Protein AF-A0A4Y2MZ58-F1 (afdb_monomer)

Radius of gyration: 38.24 Å; Cα contacts (8 Å, |Δi|>4): 106; chains: 1; bounding box: 129×89×79 Å

Foldseek 3Di:
DDDDDDDDDDPDDPDPPLPQDPQPQDAQDLLCNPVSVVVSVVSCVVRVPDDQVVLLVVVVVRYDPVLVVQVVVCVVDPDPPNSNVVVSVSSRVVSVVLLVVLVCCLQPVQACPVNQLLVSLVVNCVSCVPDDDQVRSVVSSLVRDDPVLSVVLVPDPDGPNVSSVVSNVVVVVVVVVPPPPDDDDDPPPDVVVVVVVVVVPPDDDDDDDDDDDDD

Mean predicted aligned error: 17.44 Å

Secondary structure (DSSP, 8-state):
------------------------PPPP-SS-HHHHHHHHHHHHHHTT---HHHHHHHHHHHS-HHHHGGGHHHHHS--SS-HHHHHHHHHHHHHHHHHHHHHHHHHHT---TTS-HHHHHHHHHHHSTTTS-HHHHHHHHHTTS-HHHHHHHHT----HHHHHHHHHHHHHHHHGGGG--------TTSHHHHHHHHTTSSS------------

pLDDT: mean 74.32, std 20.55, range [36.25, 96.5]

InterPro domains:
  IPR055469 Domain of unknown function DUF7041 [PF23055] (25-108)

Sequence (215 aa):
MNESSDSSDGKTVSHSEVSRIAVKVPPFWRENPTIWFSQLESQFITSGIVQDSTKYHTVVVSVETEILSQVSDIITSPPNNDMYKTLKERLINIFSDSQERRLKKLLQDVELGDKRPSMLLRQMQDLELNRVGDELLRSLWLQRFPTQMQAVLTTSSDNLNKLSIMADKIADVTSRGEICESPQTEVHNLRVMYFTLWNTSLTHNCLPSSGKWRN

Nearest PDB structures (foldseek):
  7r23-assembly1_A  TM=4.476E-01  e=3.735E+00  Homo sapiens
  8tqp-assembly1_A  TM=5.442E-01  e=4.592E+00  Human immunodeficiency virus 1
  4u0d-assembly1_C  TM=5.640E-01  e=7.696E+00  Human immunodeficiency virus type 1 (NEW YORK-5 ISOLATE)
  8tqp-assembly1_B  TM=5.527E-01  e=9.463E+00  Human immunodeficiency virus 1
  6ecn-assembly1_B  TM=4.023E-01  e=5.361E+00  Human immunodeficiency virus 1

Structure (mmCIF, N/CA/C/O backbone):
data_AF-A0A4Y2MZ58-F1
#
_entry.id   AF-A0A4Y2MZ58-F1
#
loop_
_atom_site.group_PDB
_atom_site.id
_atom_site.type_symbol
_atom_site.label_atom_id
_atom_site.label_alt_id
_atom_site.label_comp_id
_atom_site.label_asym_id
_atom_site.label_entity_id
_atom_site.label_seq_id
_atom_site.pdbx_PDB_ins_code
_atom_site.Cartn_x
_atom_site.Cartn_y
_atom_site.Cartn_z
_atom_site.occupancy
_atom_site.B_iso_or_equiv
_atom_site.auth_seq_id
_atom_site.auth_comp_id
_atom_site.auth_asym_id
_atom_site.auth_atom_id
_atom_site.pdbx_PDB_model_num
ATOM 1 N N . MET A 1 1 ? 74.965 -12.564 -41.124 1.00 41.25 1 MET A N 1
ATOM 2 C CA . MET A 1 1 ? 74.583 -11.422 -40.267 1.00 41.25 1 MET A CA 1
ATOM 3 C C . MET A 1 1 ? 73.363 -10.760 -40.880 1.00 41.25 1 MET A C 1
ATOM 5 O O . MET A 1 1 ? 73.350 -10.620 -42.096 1.00 41.25 1 MET A O 1
ATOM 9 N N . ASN A 1 2 ? 72.404 -10.412 -40.013 1.00 38.94 2 ASN A N 1
ATOM 10 C CA . ASN A 1 2 ? 71.036 -9.903 -40.221 1.00 38.94 2 ASN A CA 1
ATOM 11 C C . ASN A 1 2 ? 70.054 -10.883 -40.872 1.00 38.94 2 ASN A C 1
ATOM 13 O O . ASN A 1 2 ? 70.207 -11.205 -42.042 1.00 38.94 2 ASN A O 1
ATOM 17 N N . GLU A 1 3 ? 69.126 -11.532 -40.158 1.00 39.78 3 GLU A N 1
ATOM 18 C CA . GLU A 1 3 ? 68.091 -11.090 -39.186 1.00 39.78 3 GLU A CA 1
ATOM 19 C C . GLU A 1 3 ? 66.998 -10.156 -39.730 1.00 39.78 3 GLU A C 1
ATOM 21 O O . GLU A 1 3 ? 67.273 -9.101 -40.299 1.00 39.78 3 GLU A O 1
ATOM 26 N N . SER A 1 4 ? 65.775 -10.591 -39.390 1.00 42.97 4 SER A N 1
ATOM 27 C CA . SER A 1 4 ? 64.523 -9.865 -39.154 1.00 42.97 4 SER A CA 1
ATOM 28 C C . SER A 1 4 ? 63.458 -9.932 -40.245 1.00 42.97 4 SER A C 1
ATOM 30 O O . SER A 1 4 ? 63.739 -9.702 -41.412 1.00 42.97 4 SER A O 1
ATOM 32 N N . SER A 1 5 ? 62.176 -10.133 -39.948 1.00 45.69 5 SER A N 1
ATOM 33 C CA . SER A 1 5 ? 61.452 -10.743 -38.820 1.00 45.69 5 SER A CA 1
ATOM 34 C C . SER A 1 5 ? 60.007 -10.86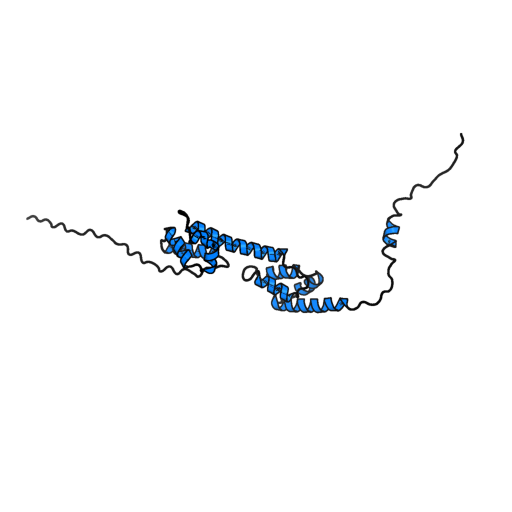6 -39.310 1.00 45.69 5 SER A C 1
ATOM 36 O O . SER A 1 5 ? 59.497 -9.964 -39.972 1.00 45.69 5 SER A O 1
ATOM 38 N N . ASP A 1 6 ? 59.385 -11.988 -38.982 1.00 43.19 6 ASP A N 1
ATOM 39 C CA . ASP A 1 6 ? 57.976 -12.318 -39.184 1.00 43.19 6 ASP A CA 1
ATOM 40 C C . ASP A 1 6 ? 57.056 -11.321 -38.442 1.00 43.19 6 ASP A C 1
ATOM 42 O O . ASP A 1 6 ? 57.334 -10.956 -37.297 1.00 43.19 6 ASP A O 1
ATOM 46 N N . SER A 1 7 ? 55.981 -10.852 -39.084 1.00 41.25 7 SER A N 1
ATOM 47 C CA . SER A 1 7 ? 54.976 -9.970 -38.470 1.00 41.25 7 SER A CA 1
ATOM 48 C C . SER A 1 7 ? 53.616 -10.646 -38.564 1.00 41.25 7 SER A C 1
ATOM 50 O O . SER A 1 7 ? 52.939 -10.604 -39.589 1.00 41.25 7 SER 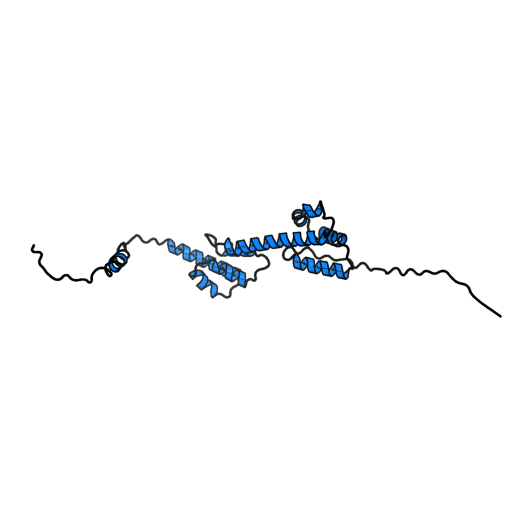A O 1
ATOM 52 N N . SER A 1 8 ? 53.279 -11.326 -37.472 1.00 45.91 8 SER A N 1
ATOM 53 C CA . SER A 1 8 ? 52.083 -12.138 -37.312 1.00 45.91 8 SER A CA 1
ATOM 54 C C . SER A 1 8 ? 50.833 -11.308 -37.018 1.00 45.91 8 SER A C 1
ATOM 56 O O . SER A 1 8 ? 50.841 -10.377 -36.209 1.00 45.91 8 SER A O 1
ATOM 58 N N . ASP A 1 9 ? 49.744 -11.744 -37.646 1.00 45.59 9 ASP A N 1
ATOM 59 C CA . ASP A 1 9 ? 48.351 -11.482 -37.310 1.00 45.59 9 ASP A CA 1
ATOM 60 C C . ASP A 1 9 ? 48.017 -11.736 -35.832 1.00 45.59 9 ASP A C 1
ATOM 62 O O . ASP A 1 9 ? 48.502 -12.682 -35.210 1.00 45.59 9 ASP A O 1
ATOM 66 N N . GLY A 1 10 ? 47.091 -10.940 -35.292 1.00 38.88 10 GLY A N 1
ATOM 67 C CA . GLY A 1 10 ? 46.499 -11.213 -33.983 1.00 38.88 10 GLY A CA 1
ATOM 68 C C . GLY A 1 10 ? 45.738 -10.040 -33.379 1.00 38.88 10 GLY A C 1
ATOM 69 O O . GLY A 1 10 ? 46.086 -9.563 -32.303 1.00 38.88 10 GLY A O 1
ATOM 70 N N . LYS A 1 11 ? 44.682 -9.560 -34.047 1.00 38.88 11 LYS A N 1
ATOM 71 C CA . LYS A 1 11 ? 43.739 -8.600 -33.453 1.00 38.88 11 LYS A CA 1
ATOM 72 C C . LYS A 1 11 ? 42.919 -9.305 -32.367 1.00 38.88 11 LYS A C 1
ATOM 74 O O . LYS A 1 11 ? 41.867 -9.875 -32.642 1.00 38.88 11 LYS A O 1
ATOM 79 N N . THR A 1 12 ? 43.404 -9.272 -31.130 1.00 40.84 12 THR A N 1
ATOM 80 C CA . THR A 1 12 ? 42.669 -9.723 -29.946 1.00 40.84 12 THR A CA 1
ATOM 81 C C . THR A 1 12 ? 41.571 -8.712 -29.618 1.00 40.84 12 THR A C 1
ATOM 83 O O . THR A 1 12 ? 41.785 -7.691 -28.970 1.00 40.84 12 THR A O 1
ATOM 86 N N . VAL A 1 13 ? 40.360 -8.981 -30.109 1.00 44.16 13 VAL A N 1
ATOM 87 C CA . VAL A 1 13 ? 39.146 -8.319 -29.626 1.00 44.16 13 VAL A CA 1
ATOM 88 C C . VAL A 1 13 ? 38.834 -8.917 -28.259 1.00 44.16 13 VAL A C 1
ATOM 90 O O . VAL A 1 13 ? 38.375 -10.054 -28.155 1.00 44.16 13 VAL A O 1
ATOM 93 N N . SER A 1 14 ? 39.120 -8.160 -27.204 1.00 38.59 14 SER A N 1
ATOM 94 C CA . SER A 1 14 ? 38.661 -8.453 -25.853 1.00 38.59 14 SER A CA 1
ATOM 95 C C . SER A 1 14 ? 37.137 -8.324 -25.807 1.00 38.59 14 SER A C 1
ATOM 97 O O . SER A 1 14 ? 36.580 -7.242 -25.627 1.00 38.59 14 SER A O 1
ATOM 99 N N . HIS A 1 15 ? 36.438 -9.443 -25.989 1.00 40.22 15 HIS A N 1
ATOM 100 C CA . HIS A 1 15 ? 35.040 -9.541 -25.593 1.00 40.22 15 HIS A CA 1
ATOM 101 C C . HIS A 1 15 ? 34.988 -9.428 -24.068 1.00 40.22 15 HIS A C 1
ATOM 103 O O . HIS A 1 15 ? 35.399 -10.341 -23.357 1.00 40.22 15 HIS A O 1
ATOM 109 N N . SER A 1 16 ? 34.518 -8.286 -23.561 1.00 39.81 16 SER A N 1
ATOM 110 C CA . SER A 1 16 ? 34.125 -8.181 -22.163 1.00 39.81 16 SER A CA 1
ATOM 111 C C . SER A 1 16 ? 32.948 -9.128 -21.943 1.00 39.81 16 SER A C 1
ATOM 113 O O . SER A 1 16 ? 31.833 -8.909 -22.420 1.00 39.81 16 SER A O 1
ATOM 115 N N . GLU A 1 17 ? 33.205 -10.232 -21.252 1.00 44.28 17 GLU A N 1
ATOM 116 C CA . GLU A 1 17 ? 32.156 -11.128 -20.791 1.00 44.28 17 GLU A CA 1
ATOM 117 C C . GLU A 1 17 ? 31.365 -10.402 -19.701 1.00 44.28 17 GLU A C 1
ATOM 119 O O . GLU A 1 17 ? 31.709 -10.402 -18.520 1.00 44.28 17 GLU A O 1
ATOM 124 N N . VAL A 1 18 ? 30.299 -9.717 -20.117 1.00 45.84 18 VAL A N 1
ATOM 125 C CA . VAL A 1 18 ? 29.300 -9.179 -19.199 1.00 45.84 18 VAL A CA 1
ATOM 126 C C . VAL A 1 18 ? 28.563 -10.375 -18.608 1.00 45.84 18 VAL A C 1
ATOM 128 O O 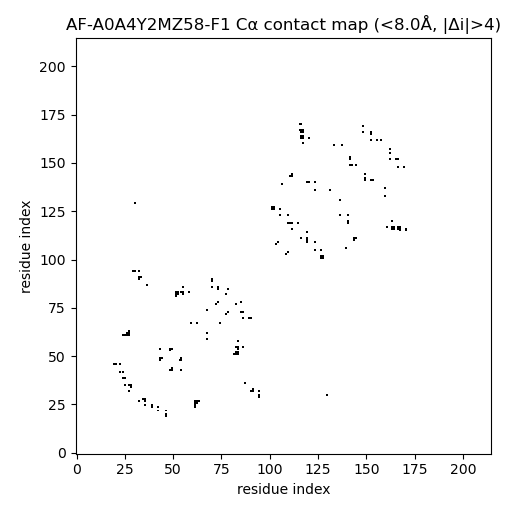. VAL A 1 18 ? 27.637 -10.919 -19.214 1.00 45.84 18 VAL A O 1
ATOM 131 N N . SER A 1 19 ? 29.001 -10.805 -17.426 1.00 40.31 19 SER A N 1
ATOM 132 C CA . SER A 1 19 ? 28.267 -11.759 -16.603 1.00 40.31 19 SER A CA 1
ATOM 133 C C . SER A 1 19 ? 26.899 -11.149 -16.302 1.00 40.31 19 SER A C 1
ATOM 135 O O . SER A 1 19 ? 26.782 -10.194 -15.531 1.00 40.31 19 SER A O 1
ATOM 137 N N . ARG A 1 20 ? 25.856 -11.625 -16.995 1.00 52.94 20 ARG A N 1
ATOM 138 C CA . ARG A 1 20 ? 24.487 -11.145 -16.790 1.00 52.94 20 ARG A CA 1
ATOM 139 C C . ARG A 1 20 ? 24.034 -11.648 -15.428 1.00 52.94 20 ARG A C 1
ATOM 141 O O . ARG A 1 20 ? 23.599 -12.790 -15.299 1.00 52.94 20 ARG A O 1
ATOM 148 N N . ILE A 1 21 ? 24.158 -10.798 -14.413 1.00 53.75 21 ILE A N 1
ATOM 149 C CA . ILE A 1 21 ? 23.537 -11.022 -13.111 1.00 53.75 21 ILE A CA 1
ATOM 150 C C . ILE A 1 21 ? 22.048 -11.253 -13.383 1.00 53.75 21 ILE A C 1
ATOM 152 O O . ILE A 1 21 ? 21.376 -10.402 -13.965 1.00 53.75 21 ILE A O 1
ATOM 156 N N . ALA A 1 22 ? 21.541 -12.435 -13.030 1.00 57.69 22 ALA A N 1
ATOM 157 C CA . ALA A 1 22 ? 20.122 -12.729 -13.150 1.00 57.69 22 ALA A CA 1
ATOM 158 C C . ALA A 1 22 ? 19.357 -11.738 -12.263 1.00 57.69 22 ALA A C 1
ATOM 160 O O . ALA A 1 22 ? 19.456 -11.789 -11.035 1.00 57.69 22 ALA A O 1
ATOM 161 N N . VAL A 1 23 ? 18.623 -10.815 -12.887 1.00 60.97 23 VAL A N 1
ATOM 162 C CA . VAL A 1 23 ? 17.814 -9.819 -12.184 1.00 60.97 23 VAL A CA 1
ATOM 163 C C . VAL A 1 23 ? 16.695 -10.558 -11.453 1.00 60.97 23 VAL A C 1
ATOM 165 O O . VAL A 1 23 ? 15.675 -10.912 -12.039 1.00 60.97 23 VAL A O 1
ATOM 168 N N . LYS A 1 24 ? 16.883 -10.826 -10.158 1.00 72.44 24 LYS A N 1
ATOM 169 C CA . LYS A 1 24 ? 15.799 -11.279 -9.283 1.00 72.44 24 LYS A CA 1
ATOM 170 C C . LYS A 1 24 ? 14.930 -10.075 -8.955 1.00 72.44 24 LYS A C 1
ATOM 172 O O . LYS A 1 24 ? 15.230 -9.319 -8.029 1.00 72.44 24 LYS A O 1
ATOM 177 N N . VAL A 1 25 ? 13.876 -9.887 -9.741 1.00 78.75 25 VAL A N 1
ATOM 178 C CA . VAL A 1 25 ? 12.889 -8.843 -9.472 1.00 78.75 25 VAL A CA 1
ATOM 179 C C . VAL A 1 25 ? 12.049 -9.261 -8.260 1.00 78.75 25 VAL A C 1
ATOM 181 O O . VAL A 1 25 ? 11.518 -10.374 -8.254 1.00 78.75 25 VAL A O 1
ATOM 184 N N . PRO A 1 26 ? 11.951 -8.427 -7.208 1.00 80.94 26 PRO A N 1
ATOM 185 C CA . PRO A 1 26 ? 11.056 -8.708 -6.094 1.00 80.94 26 PRO A CA 1
ATOM 186 C C . PRO A 1 26 ? 9.588 -8.692 -6.550 1.00 80.94 26 PRO A C 1
ATOM 188 O O . PRO A 1 26 ? 9.248 -7.938 -7.468 1.00 80.94 26 PRO A O 1
ATOM 191 N N . PRO A 1 27 ? 8.699 -9.452 -5.884 1.00 87.00 27 PRO A N 1
ATOM 192 C CA . PRO A 1 27 ? 7.265 -9.372 -6.145 1.00 87.00 27 PRO A CA 1
ATOM 193 C C . PRO A 1 27 ? 6.771 -7.933 -5.968 1.00 87.00 27 PRO A C 1
ATOM 195 O O . PRO A 1 27 ? 7.274 -7.195 -5.115 1.00 87.00 27 PRO A O 1
ATOM 198 N N . PHE A 1 28 ? 5.808 -7.524 -6.794 1.00 89.88 28 PHE A N 1
ATOM 199 C CA . PHE A 1 28 ? 5.296 -6.158 -6.776 1.00 89.88 28 PHE A CA 1
ATOM 200 C C . PHE A 1 28 ? 4.669 -5.800 -5.422 1.00 89.88 28 PHE A C 1
ATOM 202 O O . PHE A 1 28 ? 3.755 -6.475 -4.946 1.00 89.88 28 PHE A O 1
ATOM 209 N N . TRP A 1 29 ? 5.138 -4.707 -4.813 1.00 89.00 29 TRP A N 1
ATOM 210 C CA . TRP A 1 29 ? 4.657 -4.259 -3.507 1.00 89.00 29 TRP A CA 1
ATOM 211 C C . TRP A 1 29 ? 3.523 -3.238 -3.656 1.00 89.00 29 TRP A C 1
ATOM 213 O O . TRP A 1 29 ? 3.758 -2.033 -3.743 1.00 89.00 29 TRP A O 1
ATOM 223 N N . ARG A 1 30 ? 2.278 -3.727 -3.669 1.00 85.69 30 ARG A N 1
ATOM 224 C CA . ARG A 1 30 ? 1.065 -2.905 -3.840 1.00 85.69 30 ARG A CA 1
ATOM 225 C C . ARG A 1 30 ? 0.899 -1.849 -2.758 1.00 85.69 30 ARG A C 1
ATOM 227 O O . ARG A 1 30 ? 0.421 -0.753 -3.035 1.00 85.69 30 ARG A O 1
ATOM 234 N N . GLU A 1 31 ? 1.269 -2.177 -1.524 1.00 80.50 31 GLU A N 1
ATOM 235 C CA . GLU A 1 31 ? 1.124 -1.257 -0.409 1.00 80.50 31 GLU A CA 1
ATOM 236 C C . GLU A 1 31 ? 2.067 -0.081 -0.596 1.00 80.50 31 GLU A C 1
ATOM 238 O O . GLU A 1 31 ? 1.650 1.033 -0.315 1.00 80.50 31 GLU A O 1
ATOM 243 N N . ASN A 1 32 ? 3.312 -0.294 -1.048 1.00 83.75 32 ASN A N 1
ATOM 244 C CA . ASN A 1 32 ? 4.306 0.762 -1.257 1.00 83.75 32 ASN A CA 1
ATOM 245 C C . ASN A 1 32 ? 5.019 0.663 -2.620 1.00 83.75 32 ASN A C 1
ATOM 247 O O . ASN A 1 32 ? 6.198 0.288 -2.675 1.00 83.75 32 ASN A O 1
ATOM 251 N N . PRO A 1 33 ? 4.354 1.046 -3.724 1.00 90.81 33 PRO A N 1
ATOM 252 C CA . PRO A 1 33 ? 4.946 0.935 -5.053 1.00 90.81 33 PRO A CA 1
ATOM 253 C C . PRO A 1 33 ? 6.196 1.806 -5.196 1.00 90.81 33 PRO A C 1
ATOM 255 O O . PRO A 1 33 ? 7.141 1.400 -5.862 1.00 90.81 33 PRO A O 1
ATOM 258 N N . THR A 1 34 ? 6.253 2.964 -4.530 1.00 90.94 34 THR A N 1
ATOM 259 C CA . THR A 1 34 ? 7.414 3.866 -4.566 1.00 90.94 34 THR A CA 1
ATOM 260 C C . THR A 1 34 ? 8.687 3.167 -4.095 1.00 90.94 34 THR A C 1
ATOM 262 O O . THR A 1 34 ? 9.697 3.208 -4.795 1.00 90.94 34 THR A O 1
ATOM 265 N N . ILE A 1 35 ? 8.633 2.474 -2.952 1.00 91.00 35 ILE A N 1
ATOM 266 C CA . ILE A 1 35 ? 9.788 1.735 -2.417 1.00 91.00 35 ILE A CA 1
ATOM 267 C C . ILE A 1 35 ? 10.154 0.555 -3.319 1.00 91.00 35 ILE A C 1
ATOM 269 O O . ILE A 1 35 ? 11.335 0.315 -3.567 1.00 91.00 35 ILE A O 1
ATOM 273 N N . TRP A 1 36 ? 9.159 -0.154 -3.857 1.00 93.94 36 TRP A N 1
ATOM 274 C CA . TRP A 1 36 ? 9.414 -1.240 -4.804 1.00 93.94 36 TRP A CA 1
ATOM 275 C C . TRP A 1 36 ? 10.128 -0.753 -6.068 1.00 93.94 36 TRP A C 1
ATOM 277 O O . TRP A 1 36 ? 11.117 -1.360 -6.478 1.00 93.94 36 TRP A O 1
ATOM 287 N N . PHE A 1 37 ? 9.699 0.377 -6.639 1.00 95.38 37 PHE A N 1
ATOM 288 C CA . PHE A 1 37 ? 10.380 0.980 -7.783 1.00 95.38 37 PHE A CA 1
ATOM 289 C C . PHE A 1 37 ? 11.809 1.405 -7.437 1.00 95.38 37 PHE A C 1
ATOM 291 O O . PHE A 1 37 ? 12.705 1.153 -8.235 1.00 95.38 37 PHE A O 1
ATOM 298 N N . SER A 1 38 ? 12.063 1.970 -6.251 1.00 94.50 38 SER A N 1
ATOM 299 C CA . SER A 1 38 ? 13.433 2.289 -5.815 1.00 94.50 38 SER A CA 1
ATOM 300 C C . SER A 1 38 ? 14.325 1.043 -5.724 1.00 94.50 38 SER A C 1
ATOM 302 O O . SER A 1 38 ? 15.487 1.070 -6.142 1.00 94.50 38 SER A O 1
ATOM 304 N N . GLN A 1 39 ? 13.784 -0.073 -5.228 1.00 92.88 39 GLN A N 1
ATOM 305 C CA . GLN A 1 39 ? 14.508 -1.344 -5.176 1.00 92.88 39 GLN A CA 1
ATOM 306 C C . GLN A 1 39 ? 14.795 -1.886 -6.582 1.00 92.88 39 GLN A C 1
ATOM 308 O O . GLN A 1 39 ? 15.910 -2.327 -6.867 1.00 92.88 39 GLN A O 1
ATOM 313 N N . LEU A 1 40 ? 13.808 -1.831 -7.476 1.00 94.00 40 LEU A N 1
ATOM 314 C CA . LEU A 1 40 ? 13.955 -2.266 -8.861 1.00 94.00 40 LEU A CA 1
ATOM 315 C C . LEU A 1 40 ? 14.972 -1.403 -9.628 1.00 94.00 40 LEU A C 1
ATOM 317 O O . LEU A 1 40 ? 15.803 -1.927 -10.366 1.00 94.00 40 LEU A O 1
ATOM 321 N N . GLU A 1 41 ? 14.973 -0.090 -9.412 1.00 94.62 41 GLU A N 1
ATOM 322 C CA . GLU A 1 41 ? 15.936 0.835 -10.021 1.00 94.62 41 GLU A CA 1
ATOM 323 C C . GLU A 1 41 ? 17.367 0.563 -9.561 1.00 94.62 41 GLU A C 1
ATOM 325 O O . GLU A 1 41 ? 18.291 0.583 -10.376 1.00 94.62 41 GLU A O 1
ATOM 330 N N . SER A 1 42 ? 17.548 0.207 -8.288 1.00 92.81 42 SER A N 1
ATOM 331 C CA . SER A 1 42 ? 18.845 -0.235 -7.759 1.00 92.81 42 SER A CA 1
ATOM 332 C C . SER A 1 42 ? 19.353 -1.494 -8.477 1.00 92.81 42 SER A C 1
ATOM 334 O O . SER A 1 42 ? 20.548 -1.614 -8.770 1.00 92.81 42 SER A O 1
ATOM 336 N N . GLN A 1 43 ? 18.446 -2.410 -8.837 1.00 90.38 43 GLN A N 1
ATOM 337 C CA . GLN A 1 43 ? 18.785 -3.599 -9.626 1.00 90.38 43 GLN A CA 1
ATOM 338 C C . GLN A 1 43 ? 19.149 -3.257 -11.071 1.00 90.38 43 GLN A C 1
ATOM 340 O O . GLN A 1 43 ? 20.101 -3.824 -11.611 1.00 90.38 43 GLN A O 1
ATOM 345 N N . PHE A 1 44 ? 18.438 -2.313 -11.693 1.00 92.94 44 PHE A N 1
ATOM 346 C CA . PHE A 1 44 ? 18.785 -1.836 -13.031 1.00 92.94 44 PHE A CA 1
ATOM 347 C C . PHE A 1 44 ? 20.192 -1.244 -13.068 1.00 92.94 44 PHE A C 1
ATOM 349 O O . PHE A 1 44 ? 20.960 -1.581 -13.966 1.00 92.94 44 PHE A O 1
ATOM 356 N N . ILE A 1 45 ? 20.552 -0.432 -12.071 1.00 92.62 45 ILE A N 1
ATOM 357 C CA . ILE A 1 45 ? 21.893 0.153 -11.950 1.00 92.62 45 ILE A CA 1
ATOM 358 C C . ILE A 1 45 ? 22.945 -0.951 -11.808 1.00 92.62 45 ILE A C 1
ATOM 360 O O . ILE A 1 45 ? 23.903 -0.987 -12.576 1.00 92.62 45 ILE A O 1
ATOM 364 N N . THR A 1 46 ? 22.733 -1.888 -10.881 1.00 91.06 46 THR A N 1
ATOM 365 C CA . THR A 1 46 ? 23.679 -2.988 -10.614 1.00 91.06 46 THR A CA 1
ATOM 366 C C . THR A 1 46 ? 23.868 -3.903 -11.829 1.00 91.06 46 THR A C 1
ATOM 368 O O . THR A 1 46 ? 24.947 -4.448 -12.037 1.00 91.06 46 THR A O 1
ATOM 371 N N . SER A 1 47 ? 22.834 -4.036 -12.663 1.00 87.69 47 SER A N 1
ATOM 372 C CA . SER A 1 47 ? 22.836 -4.900 -13.851 1.00 87.69 47 SER A CA 1
ATOM 373 C C . SER A 1 47 ? 23.189 -4.163 -15.151 1.00 87.69 47 SER A C 1
ATOM 375 O O . SER A 1 47 ? 23.130 -4.762 -16.223 1.00 87.69 47 SER A O 1
ATOM 377 N N . GLY A 1 48 ? 23.512 -2.864 -15.090 1.00 90.69 48 GLY A N 1
ATOM 378 C CA . GLY A 1 48 ? 23.825 -2.050 -16.271 1.00 90.69 48 GLY A CA 1
ATOM 379 C C . GLY A 1 48 ? 22.642 -1.827 -17.227 1.00 90.69 48 GLY A C 1
ATOM 380 O O . GLY A 1 48 ? 22.843 -1.563 -18.412 1.00 90.69 48 GLY A O 1
ATOM 381 N N . ILE A 1 49 ? 21.400 -1.936 -16.746 1.00 91.31 49 ILE A N 1
ATOM 382 C CA . ILE A 1 49 ? 20.190 -1.744 -17.555 1.00 91.31 49 ILE A CA 1
ATOM 383 C C . ILE A 1 49 ? 19.888 -0.248 -17.665 1.00 91.31 49 ILE A C 1
ATOM 385 O O . ILE A 1 49 ? 19.328 0.375 -16.761 1.00 91.31 49 ILE A O 1
ATOM 389 N N . VAL A 1 50 ? 20.234 0.332 -18.814 1.00 91.94 50 VAL A N 1
ATOM 390 C CA . VAL A 1 50 ? 20.004 1.760 -19.100 1.00 91.94 50 VAL A CA 1
ATOM 391 C C . VAL A 1 50 ? 18.803 1.970 -20.024 1.00 91.94 50 VAL A C 1
ATOM 393 O O . VAL A 1 50 ? 18.074 2.946 -19.859 1.00 91.94 50 VAL A O 1
ATOM 396 N N . GLN A 1 51 ? 18.569 1.037 -20.951 1.00 93.38 51 GLN A N 1
ATOM 397 C CA . GLN A 1 51 ? 17.552 1.152 -21.995 1.00 93.38 51 GLN A CA 1
ATOM 398 C C . GLN A 1 51 ? 16.128 1.183 -21.421 1.00 93.38 51 GLN A C 1
ATOM 400 O O . GLN A 1 51 ? 15.723 0.277 -20.691 1.00 93.38 51 GLN A O 1
ATOM 405 N N . ASP A 1 52 ? 15.363 2.208 -21.805 1.00 94.19 52 ASP A N 1
ATOM 406 C CA . ASP A 1 52 ? 13.995 2.454 -21.330 1.00 94.19 52 ASP A CA 1
ATOM 407 C C . ASP A 1 52 ? 13.045 1.284 -21.632 1.00 94.19 52 ASP A C 1
ATOM 409 O O . ASP A 1 52 ? 12.376 0.785 -20.730 1.00 94.19 52 ASP A O 1
ATOM 413 N N . SER A 1 53 ? 13.089 0.750 -22.859 1.00 93.75 53 SER A N 1
ATOM 414 C CA . SER A 1 53 ? 12.310 -0.431 -23.263 1.00 93.75 53 SER A CA 1
ATOM 415 C C . SER A 1 53 ? 12.576 -1.647 -22.363 1.00 93.75 53 SER A C 1
ATOM 417 O O . SER A 1 53 ? 11.637 -2.299 -21.906 1.00 93.75 53 SER A O 1
ATOM 419 N N . THR A 1 54 ? 13.837 -1.922 -22.016 1.00 93.38 54 THR A N 1
ATOM 420 C CA . THR A 1 54 ? 14.188 -3.038 -21.122 1.00 93.38 54 THR A CA 1
ATOM 421 C C . THR A 1 54 ? 13.630 -2.828 -19.717 1.00 93.38 54 THR A C 1
ATOM 423 O O . THR A 1 54 ? 13.097 -3.766 -19.121 1.00 93.38 54 THR A O 1
ATOM 426 N N . LYS A 1 55 ? 13.694 -1.598 -19.190 1.00 94.62 55 LYS A N 1
ATOM 427 C CA . LYS A 1 55 ? 13.098 -1.257 -17.888 1.00 94.62 55 LYS A CA 1
ATOM 428 C C . LYS A 1 55 ? 11.582 -1.433 -17.914 1.00 94.62 55 LYS A C 1
ATOM 430 O O . LYS A 1 55 ? 11.034 -2.083 -17.027 1.00 94.62 55 LYS A O 1
ATOM 435 N N . TYR A 1 56 ? 10.925 -0.918 -18.953 1.00 95.81 56 TYR A N 1
ATOM 436 C CA . TYR A 1 56 ? 9.487 -1.057 -19.173 1.00 95.81 56 TYR A CA 1
ATOM 437 C C . TYR A 1 56 ? 9.061 -2.529 -19.188 1.00 95.81 56 TYR A C 1
ATOM 439 O O . TYR A 1 56 ? 8.245 -2.940 -18.365 1.00 95.81 56 TYR A O 1
ATOM 447 N N . HIS A 1 57 ? 9.665 -3.357 -20.045 1.00 94.50 57 HIS A N 1
ATOM 448 C CA . HIS A 1 57 ? 9.306 -4.773 -20.141 1.00 94.50 57 HIS A CA 1
ATOM 449 C C . HIS A 1 57 ? 9.611 -5.549 -18.858 1.00 94.50 57 HIS A C 1
ATOM 451 O O . HIS A 1 57 ? 8.854 -6.450 -18.502 1.00 94.50 57 HIS A O 1
ATOM 457 N N . THR A 1 58 ? 10.661 -5.171 -18.120 1.00 93.38 58 THR A N 1
ATOM 458 C CA . THR A 1 58 ? 10.934 -5.776 -16.809 1.00 93.38 58 THR A CA 1
ATOM 459 C C . THR A 1 58 ? 9.783 -5.522 -15.839 1.00 93.38 58 THR A C 1
ATOM 461 O O . THR A 1 58 ? 9.338 -6.454 -15.174 1.00 93.38 58 THR A O 1
ATOM 464 N N . VAL A 1 59 ? 9.251 -4.296 -15.784 1.00 94.38 59 VAL A N 1
ATOM 465 C CA . VAL A 1 59 ? 8.080 -3.983 -14.949 1.00 94.38 59 VAL A CA 1
ATOM 466 C C . VAL A 1 59 ? 6.860 -4.779 -15.411 1.00 94.38 59 VAL A C 1
ATOM 468 O O . VAL A 1 59 ? 6.213 -5.406 -14.580 1.00 94.38 59 VAL A O 1
ATOM 471 N N . VAL A 1 60 ? 6.579 -4.819 -16.717 1.00 93.88 60 VAL A N 1
ATOM 472 C CA . VAL A 1 60 ? 5.416 -5.541 -17.268 1.00 93.88 60 VAL A CA 1
ATOM 473 C C . VAL A 1 60 ? 5.432 -7.028 -16.906 1.00 93.88 60 VAL A C 1
ATOM 475 O O . VAL A 1 60 ? 4.396 -7.575 -16.559 1.00 93.88 60 VAL A O 1
ATOM 478 N N . VAL A 1 61 ? 6.593 -7.684 -16.936 1.00 91.94 61 VAL A N 1
ATOM 479 C CA . VAL A 1 61 ? 6.708 -9.106 -16.557 1.00 91.94 61 VAL A CA 1
ATOM 480 C C . VAL A 1 61 ? 6.623 -9.313 -15.038 1.00 91.94 61 VAL A C 1
ATOM 482 O O . VAL A 1 61 ? 6.250 -10.389 -14.580 1.00 91.94 61 VAL A O 1
ATOM 485 N N . SER A 1 62 ? 6.963 -8.295 -14.247 1.00 91.44 62 SER A N 1
ATOM 486 C CA . SER A 1 62 ? 7.052 -8.401 -12.783 1.00 91.44 62 SER A CA 1
ATOM 487 C C . SER A 1 62 ? 5.758 -8.043 -12.051 1.00 91.44 62 SER A C 1
ATOM 489 O O . SER A 1 62 ? 5.613 -8.348 -10.868 1.00 91.44 62 SER A O 1
ATOM 491 N N . VAL A 1 63 ? 4.836 -7.362 -12.730 1.00 92.88 63 VAL A N 1
ATOM 492 C CA . VAL A 1 63 ? 3.569 -6.882 -12.174 1.00 92.88 63 VAL A CA 1
ATOM 493 C C . VAL A 1 63 ? 2.438 -7.825 -12.585 1.00 92.88 63 VAL A C 1
ATOM 495 O O . VAL A 1 63 ? 2.336 -8.242 -13.735 1.00 92.88 63 VAL A O 1
ATOM 498 N N . GLU A 1 64 ? 1.564 -8.160 -11.639 1.00 92.69 64 GLU A N 1
ATOM 499 C CA . GLU A 1 64 ? 0.445 -9.079 -11.868 1.00 92.69 64 GLU A CA 1
ATOM 500 C C . GLU A 1 64 ? -0.598 -8.507 -12.843 1.00 92.69 64 GLU A C 1
ATOM 502 O O . GLU A 1 64 ? -0.885 -7.306 -12.847 1.00 92.69 64 GLU A O 1
ATOM 507 N N . THR A 1 65 ? -1.228 -9.382 -13.635 1.00 91.81 65 THR A N 1
ATOM 508 C CA . THR A 1 65 ? -2.188 -9.007 -14.690 1.00 91.81 65 THR A CA 1
ATOM 509 C C . THR A 1 65 ? -3.356 -8.167 -14.175 1.00 91.81 65 THR A C 1
ATOM 511 O O . THR A 1 65 ? -3.790 -7.237 -14.852 1.00 91.81 65 THR A O 1
ATOM 514 N N . GLU A 1 66 ? -3.834 -8.432 -12.957 1.00 90.88 66 GLU A N 1
ATOM 515 C CA . GLU A 1 66 ? -4.902 -7.649 -12.324 1.00 90.88 66 GLU A CA 1
ATOM 516 C C . GLU A 1 66 ? -4.522 -6.170 -12.169 1.00 90.88 66 GLU A C 1
ATOM 518 O O . GLU A 1 66 ? -5.349 -5.280 -12.355 1.00 90.88 66 GLU A O 1
ATOM 523 N N . ILE A 1 67 ? -3.253 -5.883 -11.879 1.00 90.69 67 ILE A N 1
ATOM 524 C CA . ILE A 1 67 ? -2.749 -4.514 -11.751 1.00 90.69 67 ILE A CA 1
ATOM 525 C C . ILE A 1 67 ? -2.536 -3.909 -13.136 1.00 90.69 67 ILE A C 1
ATOM 527 O O . ILE A 1 67 ? -2.945 -2.776 -13.376 1.00 90.69 67 ILE A O 1
ATOM 531 N N . LEU A 1 68 ? -1.949 -4.674 -14.063 1.00 93.38 68 LEU A N 1
ATOM 532 C CA . LEU A 1 68 ? -1.725 -4.222 -15.438 1.00 93.38 68 LEU A CA 1
ATOM 533 C C . LEU A 1 68 ? -3.030 -3.854 -16.154 1.00 93.38 68 LEU A C 1
ATOM 535 O O . LEU A 1 68 ? -3.030 -2.950 -16.985 1.00 93.38 68 LEU A O 1
ATOM 539 N N . SER A 1 69 ? -4.153 -4.487 -15.796 1.00 93.25 69 SER A N 1
ATOM 540 C CA . SER A 1 69 ? -5.470 -4.135 -16.341 1.00 93.25 69 SER A CA 1
ATOM 541 C C . SER A 1 69 ? -5.861 -2.670 -16.079 1.00 93.25 69 SER A C 1
ATOM 543 O O . SER A 1 69 ? -6.496 -2.044 -16.929 1.00 93.25 69 SER A O 1
ATOM 545 N N . GLN A 1 70 ? -5.402 -2.087 -14.964 1.00 91.31 70 GLN A N 1
ATOM 546 C CA . GLN A 1 70 ? -5.661 -0.690 -14.584 1.00 91.31 70 GLN A CA 1
ATOM 547 C C . GLN A 1 70 ? -4.834 0.327 -15.392 1.00 91.31 70 GLN A C 1
ATOM 549 O O . GLN A 1 70 ? -5.120 1.521 -15.342 1.00 91.31 70 GLN A O 1
ATOM 554 N N . VAL A 1 71 ? -3.823 -0.138 -16.132 1.00 93.56 71 VAL A N 1
ATOM 555 C CA . VAL A 1 71 ? -2.949 0.666 -17.009 1.00 93.56 71 VAL A CA 1
ATOM 556 C C . VAL A 1 71 ? -2.902 0.097 -18.432 1.00 93.56 71 VAL A C 1
ATOM 558 O O . VAL A 1 71 ? -1.902 0.219 -19.138 1.00 93.56 71 VAL A O 1
ATOM 561 N N . SER A 1 72 ? -3.979 -0.576 -18.847 1.00 94.00 72 SER A N 1
ATOM 562 C CA . SER A 1 72 ? -4.060 -1.312 -20.117 1.00 94.00 72 SER A CA 1
ATOM 563 C C . SER A 1 72 ? -3.842 -0.443 -21.357 1.00 94.00 72 SER A C 1
ATOM 565 O O . SER A 1 72 ? -3.341 -0.942 -22.366 1.00 94.00 72 SER A O 1
ATOM 567 N N . ASP A 1 73 ? -4.155 0.847 -21.278 1.00 94.38 73 ASP A N 1
ATOM 568 C CA . ASP A 1 73 ? -3.883 1.849 -22.305 1.00 94.38 73 ASP A CA 1
ATOM 569 C C . ASP A 1 73 ? -2.378 1.986 -22.574 1.00 94.38 73 ASP A C 1
ATOM 571 O O . ASP A 1 73 ? -1.952 1.910 -23.726 1.00 94.38 73 ASP A O 1
ATOM 575 N N . ILE A 1 74 ? -1.569 2.070 -21.513 1.00 94.31 74 ILE A N 1
ATOM 576 C CA . ILE A 1 74 ? -0.103 2.151 -21.596 1.00 94.31 74 ILE A CA 1
ATOM 577 C C . ILE A 1 74 ? 0.488 0.824 -22.085 1.00 94.31 74 ILE A C 1
ATOM 579 O O . ILE A 1 74 ? 1.484 0.822 -22.803 1.00 94.31 74 ILE A O 1
ATOM 583 N N . ILE A 1 75 ? -0.125 -0.310 -21.725 1.00 94.62 75 ILE A N 1
ATOM 584 C CA . ILE A 1 75 ? 0.357 -1.633 -22.148 1.00 94.62 75 ILE A CA 1
ATOM 585 C C . ILE A 1 75 ? 0.069 -1.903 -23.627 1.00 94.62 75 ILE A C 1
ATOM 587 O O . ILE A 1 75 ? 0.930 -2.422 -24.338 1.00 94.62 75 ILE A O 1
ATOM 591 N N . THR A 1 76 ? -1.132 -1.556 -24.090 1.00 93.44 76 THR A N 1
ATOM 592 C CA . THR A 1 76 ? -1.601 -1.842 -25.457 1.00 93.44 76 THR A CA 1
ATOM 593 C C . THR A 1 76 ? -1.072 -0.825 -26.463 1.00 93.44 76 THR A C 1
ATOM 595 O O . THR A 1 76 ? -0.807 -1.172 -27.612 1.00 93.44 76 THR A O 1
ATOM 598 N N . SER A 1 77 ? -0.892 0.424 -26.033 1.00 92.81 77 SER A N 1
ATOM 599 C CA . SER A 1 77 ? -0.339 1.503 -26.847 1.00 92.81 77 SER A CA 1
ATOM 600 C C . SER A 1 77 ? 0.767 2.232 -26.075 1.00 92.81 77 SER A C 1
ATOM 602 O O . SER A 1 77 ? 0.542 3.344 -25.586 1.00 92.81 77 SER A O 1
ATOM 604 N N . PRO A 1 78 ? 1.969 1.635 -25.959 1.00 91.00 78 PRO A N 1
ATOM 605 C CA . PRO A 1 78 ? 3.067 2.253 -25.230 1.00 91.00 78 PRO A CA 1
ATOM 606 C C . PRO A 1 78 ? 3.495 3.589 -25.854 1.00 91.00 78 PRO A C 1
ATOM 608 O O . PRO A 1 78 ? 3.511 3.717 -27.081 1.00 91.00 78 PRO A O 1
ATOM 611 N N . PRO A 1 79 ? 3.869 4.591 -25.040 1.00 91.31 79 PRO A N 1
ATOM 612 C CA . PRO A 1 79 ? 4.355 5.866 -25.550 1.00 91.31 79 PRO A CA 1
ATOM 613 C C . PRO A 1 79 ? 5.708 5.693 -26.257 1.00 91.31 79 PRO A C 1
ATOM 615 O O . PRO A 1 79 ? 6.499 4.821 -25.914 1.00 91.31 79 PRO A O 1
ATOM 618 N N . ASN A 1 80 ? 5.999 6.552 -27.237 1.00 87.88 80 ASN A N 1
ATOM 619 C CA . ASN A 1 80 ? 7.228 6.441 -28.038 1.00 87.88 80 ASN A CA 1
ATOM 620 C C . ASN A 1 80 ? 8.510 6.743 -27.242 1.00 87.88 80 ASN A C 1
ATOM 622 O O . ASN A 1 80 ? 9.576 6.250 -27.591 1.00 87.88 80 ASN A O 1
ATOM 626 N N . ASN A 1 81 ? 8.398 7.561 -26.194 1.00 90.75 81 ASN A N 1
ATOM 627 C CA . ASN A 1 81 ? 9.483 7.935 -25.293 1.00 90.75 81 ASN A CA 1
ATOM 628 C C . ASN A 1 81 ? 8.998 7.787 -23.847 1.00 90.75 81 ASN A C 1
ATOM 630 O O . ASN A 1 81 ? 7.796 7.871 -23.592 1.00 90.75 81 ASN A O 1
ATOM 634 N N . ASP A 1 82 ? 9.937 7.627 -22.914 1.00 93.69 82 ASP A N 1
ATOM 635 C CA . ASP A 1 82 ? 9.674 7.592 -21.470 1.00 93.69 82 ASP A CA 1
ATOM 636 C C . ASP A 1 82 ? 8.686 6.489 -21.026 1.00 93.69 82 ASP A C 1
ATOM 638 O O . ASP A 1 82 ? 7.974 6.651 -20.034 1.00 93.69 82 ASP A O 1
ATOM 642 N N . MET A 1 83 ? 8.664 5.335 -21.709 1.00 94.56 83 MET A N 1
ATOM 643 C CA . MET A 1 83 ? 7.743 4.221 -21.436 1.00 94.56 83 MET A CA 1
ATOM 644 C C . MET A 1 83 ? 7.793 3.780 -19.977 1.00 94.56 83 MET A C 1
ATOM 646 O O . MET A 1 83 ? 6.754 3.621 -19.328 1.00 94.56 83 MET A O 1
ATOM 650 N N . TYR A 1 84 ? 9.003 3.590 -19.443 1.00 96.25 84 TYR A N 1
ATOM 651 C CA . TYR A 1 84 ? 9.178 3.174 -18.057 1.00 96.25 84 TYR A CA 1
ATOM 652 C C . TYR A 1 84 ? 8.678 4.246 -17.090 1.00 96.25 84 TYR A C 1
ATOM 654 O O . TYR A 1 84 ? 7.976 3.930 -16.130 1.00 96.25 84 TYR A O 1
ATOM 662 N N . LYS A 1 85 ? 9.018 5.513 -17.346 1.00 95.88 85 LYS A N 1
ATOM 663 C CA . LYS A 1 85 ? 8.636 6.631 -16.482 1.00 95.88 85 LYS A CA 1
ATOM 664 C C . LYS A 1 85 ? 7.118 6.805 -16.451 1.00 95.88 85 LYS A C 1
ATOM 666 O O . LYS A 1 85 ? 6.553 6.864 -15.363 1.00 95.88 85 LYS A O 1
ATOM 671 N N . THR A 1 86 ? 6.459 6.803 -17.609 1.00 96.50 86 THR A N 1
ATOM 672 C CA . THR A 1 86 ? 4.998 6.911 -17.703 1.00 96.50 86 THR A CA 1
ATOM 673 C C . THR A 1 86 ? 4.304 5.754 -16.984 1.00 96.50 86 THR A C 1
ATOM 675 O O . THR A 1 86 ? 3.384 5.987 -16.199 1.00 96.50 86 THR A O 1
ATOM 678 N N . LEU A 1 87 ? 4.768 4.513 -17.178 1.00 96.12 87 LEU A N 1
ATOM 679 C CA . LEU A 1 87 ? 4.215 3.347 -16.483 1.00 96.12 87 LEU A CA 1
ATOM 680 C C . LEU A 1 87 ? 4.427 3.434 -14.962 1.00 96.12 87 LEU A C 1
ATOM 682 O O . LEU A 1 87 ? 3.491 3.199 -14.196 1.00 96.12 87 LEU A O 1
ATOM 686 N N . LYS A 1 88 ? 5.636 3.804 -14.520 1.00 96.06 88 LYS A N 1
ATOM 687 C CA . LYS A 1 88 ? 5.984 3.988 -13.104 1.00 96.06 88 LYS A CA 1
ATOM 688 C C . LYS A 1 88 ? 5.082 5.021 -12.439 1.00 96.06 88 LYS A C 1
ATOM 690 O O . LYS A 1 88 ? 4.478 4.728 -11.410 1.00 96.06 88 LYS A O 1
ATOM 695 N N . GLU A 1 89 ? 4.981 6.212 -13.023 1.00 95.56 89 GLU A N 1
ATOM 696 C CA . GLU A 1 89 ? 4.161 7.303 -12.491 1.00 95.56 89 GLU A CA 1
ATOM 697 C C . GLU A 1 89 ? 2.690 6.896 -12.417 1.00 95.56 89 GLU A C 1
ATOM 699 O O . GLU A 1 89 ? 2.048 7.089 -11.384 1.00 95.56 89 GLU A O 1
ATOM 704 N N . ARG A 1 90 ? 2.159 6.253 -13.465 1.00 94.44 90 ARG A N 1
ATOM 705 C CA . ARG A 1 90 ? 0.763 5.808 -13.478 1.00 94.44 90 ARG A CA 1
ATOM 706 C C . ARG A 1 90 ? 0.479 4.767 -12.398 1.00 94.44 90 ARG A C 1
ATOM 708 O O . ARG A 1 90 ? -0.519 4.896 -11.692 1.00 94.44 90 ARG A O 1
ATOM 715 N N . LEU A 1 91 ? 1.358 3.777 -12.239 1.00 93.94 91 LEU A N 1
ATOM 716 C CA . LEU A 1 91 ? 1.222 2.760 -11.197 1.00 93.94 91 LEU A CA 1
ATOM 717 C C . LEU A 1 91 ? 1.293 3.388 -9.801 1.00 93.94 91 LEU A C 1
ATOM 719 O O . LEU A 1 91 ? 0.415 3.133 -8.984 1.00 93.94 91 LEU A O 1
ATOM 723 N N . ILE A 1 92 ? 2.271 4.258 -9.532 1.00 93.25 92 ILE A N 1
ATOM 724 C CA . ILE A 1 92 ? 2.378 4.948 -8.235 1.00 93.25 92 ILE A CA 1
ATOM 725 C C . ILE A 1 92 ? 1.112 5.765 -7.942 1.00 93.25 92 ILE A C 1
ATOM 727 O O . ILE A 1 92 ? 0.591 5.692 -6.827 1.00 93.25 92 ILE A O 1
ATOM 731 N N . ASN A 1 93 ? 0.585 6.489 -8.932 1.00 91.06 93 ASN A N 1
ATOM 732 C CA . ASN A 1 93 ? -0.606 7.320 -8.765 1.00 91.06 93 ASN A CA 1
ATOM 733 C C . ASN A 1 93 ? -1.852 6.489 -8.429 1.00 91.06 93 ASN A C 1
ATOM 735 O O . ASN A 1 93 ? -2.553 6.817 -7.479 1.00 91.06 93 ASN A O 1
ATOM 739 N N . ILE A 1 94 ? -2.089 5.367 -9.117 1.00 88.25 94 ILE A N 1
ATOM 740 C CA . ILE A 1 94 ? -3.249 4.491 -8.859 1.00 88.25 94 ILE A CA 1
ATOM 741 C C . ILE A 1 94 ? -3.304 4.034 -7.393 1.00 88.25 94 ILE A C 1
ATOM 743 O O . ILE A 1 94 ? -4.357 4.086 -6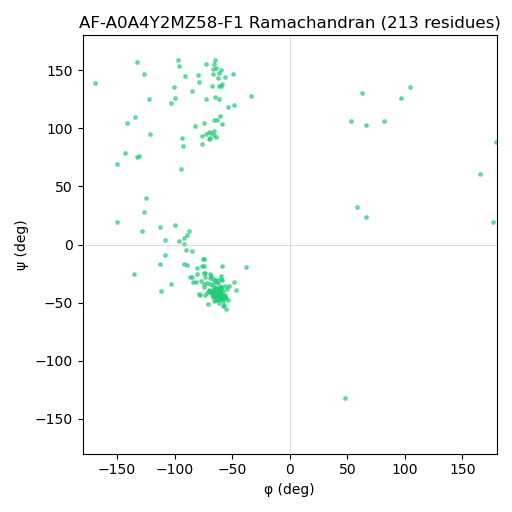.746 1.00 88.25 94 ILE A O 1
ATOM 747 N N . PHE A 1 95 ? -2.166 3.603 -6.847 1.00 84.12 95 PHE A N 1
ATOM 748 C CA . PHE A 1 95 ? -2.096 3.133 -5.463 1.00 84.12 95 PHE A CA 1
A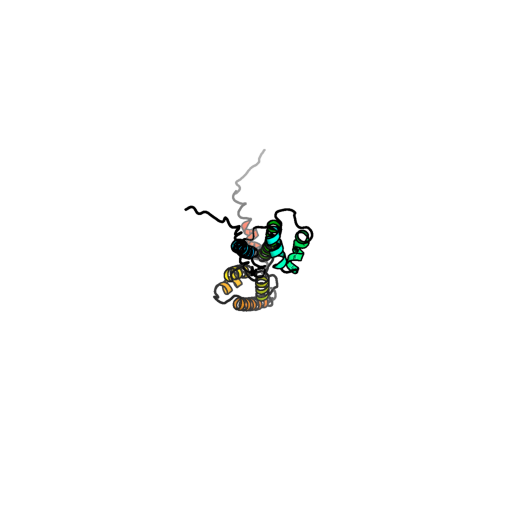TOM 749 C C . PHE A 1 95 ? -2.093 4.288 -4.451 1.00 84.12 95 PHE A C 1
ATOM 751 O O . PHE A 1 95 ? -2.674 4.141 -3.374 1.00 84.12 95 PHE A O 1
ATOM 758 N N . SER A 1 96 ? -1.528 5.447 -4.804 1.00 81.00 96 SER A N 1
ATOM 759 C CA . SER A 1 96 ? -1.569 6.656 -3.967 1.00 81.00 96 SER A CA 1
ATOM 760 C C . SER A 1 96 ? -2.992 7.212 -3.843 1.00 81.00 96 SER A C 1
ATOM 762 O O . SER A 1 96 ? -3.463 7.445 -2.732 1.00 81.00 96 SER A O 1
ATOM 764 N N . ASP A 1 97 ? -3.736 7.307 -4.947 1.00 73.06 97 ASP A N 1
ATOM 765 C CA . ASP A 1 97 ? -5.135 7.754 -4.961 1.00 73.06 97 ASP A CA 1
ATOM 766 C C . ASP A 1 97 ? -6.046 6.800 -4.181 1.00 73.06 97 ASP A C 1
ATOM 768 O O . ASP A 1 97 ? -7.002 7.210 -3.515 1.00 73.06 97 ASP A O 1
ATOM 772 N N . SER A 1 98 ? -5.793 5.490 -4.277 1.00 75.25 98 SER A N 1
ATOM 773 C CA . SER A 1 98 ? -6.495 4.507 -3.450 1.00 75.25 98 SER A CA 1
ATOM 774 C C . SER A 1 98 ? -6.177 4.710 -1.968 1.00 75.25 98 SER A C 1
ATOM 776 O O . SER A 1 98 ? -7.070 4.568 -1.133 1.00 75.25 98 SER A O 1
ATOM 778 N N . GLN A 1 99 ? -4.928 5.029 -1.623 1.00 73.88 99 GLN A N 1
ATOM 779 C CA . GLN A 1 99 ? -4.527 5.290 -0.244 1.00 73.88 99 GLN A CA 1
ATOM 780 C C . GLN A 1 99 ? -5.198 6.556 0.305 1.00 73.88 99 GLN A C 1
ATOM 782 O O . GLN A 1 99 ? -5.786 6.508 1.384 1.00 73.88 99 GLN A O 1
ATOM 787 N N . GLU A 1 100 ? -5.166 7.665 -0.436 1.00 74.25 100 GLU A N 1
ATOM 788 C CA . GLU A 1 100 ? -5.783 8.926 -0.016 1.00 74.25 100 GLU A CA 1
ATOM 789 C C . GLU A 1 100 ? -7.294 8.769 0.185 1.00 74.25 100 GLU A C 1
ATOM 791 O O . GLU A 1 100 ? -7.835 9.218 1.195 1.00 74.25 100 GLU A O 1
ATOM 796 N N . ARG A 1 101 ? -7.983 8.068 -0.726 1.00 76.06 101 ARG A N 1
ATOM 797 C CA . ARG A 1 101 ? -9.417 7.772 -0.579 1.00 76.06 101 ARG A CA 1
ATOM 798 C C . ARG A 1 101 ? -9.718 6.951 0.672 1.00 76.06 101 ARG A C 1
ATOM 800 O O . ARG A 1 101 ? -10.685 7.254 1.366 1.00 76.06 101 ARG A O 1
ATOM 807 N N . ARG A 1 102 ? -8.903 5.937 0.982 1.00 73.12 102 ARG A N 1
ATOM 808 C CA . ARG A 1 102 ? -9.066 5.128 2.205 1.00 73.12 102 ARG A CA 1
ATOM 809 C C . ARG A 1 102 ? -8.856 5.966 3.465 1.00 73.12 102 ARG A C 1
ATOM 811 O O . ARG A 1 102 ? -9.680 5.888 4.371 1.00 73.12 102 ARG A O 1
ATOM 818 N N . LEU A 1 103 ? -7.822 6.809 3.486 1.00 75.44 103 LEU A N 1
ATOM 819 C CA . LEU A 1 103 ? -7.545 7.708 4.607 1.00 75.44 103 LEU A CA 1
ATOM 820 C C . LEU A 1 103 ? -8.670 8.732 4.805 1.00 75.44 103 LEU A C 1
ATOM 822 O O . LEU A 1 103 ? -9.156 8.901 5.918 1.00 75.44 103 LEU A O 1
ATOM 826 N N . LYS A 1 104 ? -9.132 9.385 3.732 1.00 77.25 104 LYS A N 1
ATOM 827 C CA . LYS A 1 104 ? -10.273 10.312 3.801 1.00 77.25 104 LYS A CA 1
ATOM 828 C C . LYS A 1 104 ? -11.516 9.618 4.342 1.00 77.25 104 LYS A C 1
ATOM 830 O O . LYS A 1 104 ? -12.130 10.138 5.266 1.00 77.25 104 LYS A O 1
ATOM 835 N N . LYS A 1 105 ? -11.821 8.416 3.842 1.00 75.81 105 LYS A N 1
ATOM 836 C CA . LYS A 1 105 ? -12.950 7.613 4.320 1.00 75.81 105 LYS A CA 1
ATOM 837 C C . LYS A 1 105 ? -12.848 7.329 5.817 1.00 75.81 105 LYS A C 1
ATOM 839 O O . LYS A 1 105 ? -13.828 7.473 6.532 1.00 75.81 105 LYS A O 1
ATOM 844 N N . LEU A 1 106 ? -11.667 6.974 6.312 1.00 77.31 106 LEU A N 1
ATOM 845 C CA . LEU A 1 106 ? -11.448 6.755 7.740 1.00 77.31 106 LEU A CA 1
ATOM 846 C C . LEU A 1 106 ? -11.642 8.028 8.580 1.00 77.31 106 LEU A C 1
ATOM 848 O O . LEU A 1 106 ? -12.226 7.980 9.661 1.00 77.31 106 LEU A O 1
ATOM 852 N N . LEU A 1 107 ? -11.145 9.167 8.097 1.00 73.88 107 LEU A N 1
ATOM 853 C CA . LEU A 1 107 ? -11.218 10.434 8.821 1.00 73.88 107 LEU A CA 1
ATOM 854 C C . LEU A 1 107 ? -12.625 11.050 8.799 1.00 73.88 107 LEU A C 1
ATOM 856 O O . LEU A 1 107 ? -13.008 11.694 9.778 1.00 73.88 107 LEU A O 1
ATOM 860 N N . GLN A 1 108 ? -13.376 10.867 7.712 1.00 73.06 108 GLN A N 1
ATOM 861 C CA . GLN A 1 108 ? -14.635 11.576 7.456 1.00 73.06 108 GLN A CA 1
ATOM 862 C C . GLN A 1 108 ? -15.871 10.670 7.507 1.00 73.06 108 GLN A C 1
ATOM 864 O O . GLN A 1 108 ? -16.870 11.076 8.085 1.00 73.06 108 GLN A O 1
ATOM 869 N N . ASP A 1 109 ? -15.802 9.446 6.978 1.00 68.50 109 ASP A N 1
ATOM 870 C CA . ASP A 1 109 ? -16.994 8.627 6.692 1.00 68.50 109 ASP A CA 1
ATOM 871 C C . ASP A 1 109 ? -17.181 7.433 7.647 1.00 68.50 109 ASP A C 1
ATOM 873 O O . ASP A 1 109 ? -18.193 6.727 7.592 1.00 68.50 109 ASP A O 1
ATOM 877 N N . VAL A 1 110 ? -16.192 7.132 8.495 1.00 69.06 110 VAL A N 1
ATOM 878 C CA . VAL A 1 110 ? -16.269 6.026 9.460 1.00 69.06 110 VAL A CA 1
ATOM 879 C C . VAL A 1 110 ? -16.799 6.550 10.792 1.00 69.06 110 VAL A C 1
ATOM 881 O O . VAL A 1 110 ? -16.055 6.896 11.708 1.00 69.06 110 VAL A O 1
ATOM 884 N N . GLU A 1 111 ? -18.123 6.612 10.884 1.00 67.19 111 GLU A N 1
ATOM 885 C CA . GLU A 1 111 ? -18.846 6.939 12.112 1.00 67.19 111 GLU A CA 1
ATOM 886 C C . GLU A 1 111 ? -19.299 5.676 12.852 1.00 67.19 111 GLU A C 1
ATOM 888 O O . GLU A 1 111 ? -19.517 4.619 12.247 1.00 67.19 111 GLU A O 1
ATOM 893 N N . LEU A 1 112 ? -19.460 5.802 14.174 1.00 66.88 112 LEU A N 1
ATOM 894 C CA . LEU A 1 112 ? -20.005 4.740 15.015 1.00 66.88 112 LEU A CA 1
ATOM 895 C C . LEU A 1 112 ? -21.453 4.410 14.619 1.00 66.88 112 LEU A C 1
ATOM 897 O O . LEU A 1 112 ? -21.764 3.239 14.424 1.00 66.88 112 LEU A O 1
ATOM 901 N N . GLY A 1 113 ? -22.311 5.422 14.431 1.00 71.44 113 GLY A N 1
ATOM 902 C CA . GLY A 1 113 ? -23.741 5.225 14.158 1.00 71.44 113 GLY A CA 1
ATOM 903 C C . GLY A 1 113 ? -24.371 4.218 15.133 1.00 71.44 113 GLY A C 1
ATOM 904 O O . GLY A 1 113 ? -24.084 4.260 16.326 1.00 71.44 113 GLY A O 1
ATOM 905 N N . ASP A 1 114 ? -25.134 3.260 14.600 1.00 69.06 114 ASP A N 1
ATOM 906 C CA . ASP A 1 114 ? -25.708 2.127 15.353 1.00 69.06 114 ASP A CA 1
ATOM 907 C C . ASP A 1 114 ? -24.782 0.892 15.418 1.00 69.06 114 ASP A C 1
ATOM 909 O O . ASP A 1 114 ? -25.193 -0.204 15.809 1.00 69.06 114 ASP A O 1
ATOM 913 N N . LYS A 1 115 ? -23.529 1.005 14.963 1.00 78.50 115 LYS A N 1
ATOM 914 C CA . LYS A 1 115 ? -22.616 -0.142 14.879 1.00 78.50 115 LYS A CA 1
ATOM 915 C C . LYS A 1 115 ? -22.023 -0.455 16.245 1.00 78.50 115 LYS A C 1
ATOM 917 O O . LYS A 1 115 ? -21.664 0.437 17.013 1.00 78.50 115 LYS A O 1
ATOM 922 N N . ARG A 1 116 ? -21.797 -1.746 16.508 1.00 87.81 116 ARG A N 1
ATOM 923 C CA . ARG A 1 116 ? -21.005 -2.165 17.670 1.00 87.81 116 ARG A CA 1
ATOM 924 C C . ARG A 1 116 ? -19.573 -1.611 17.558 1.00 87.81 116 ARG A C 1
ATOM 926 O O . ARG A 1 116 ? -18.978 -1.712 16.478 1.00 87.81 116 ARG A O 1
ATOM 933 N N . PRO A 1 117 ? -18.994 -1.084 18.649 1.00 88.69 117 PRO A N 1
ATOM 934 C CA . PRO A 1 117 ? -17.602 -0.636 18.702 1.00 88.69 117 PRO A CA 1
ATOM 935 C C . PRO A 1 117 ? -16.588 -1.624 18.094 1.00 88.69 117 PRO A C 1
ATOM 937 O O . PRO A 1 117 ? -15.666 -1.208 17.388 1.00 88.69 117 PRO A O 1
ATOM 940 N N . SER A 1 118 ? -16.776 -2.930 18.307 1.00 91.12 118 SER A N 1
ATOM 941 C CA . SER A 1 118 ? -15.960 -4.001 17.714 1.00 91.12 118 SER A CA 1
ATOM 942 C C . SER A 1 118 ? -16.059 -4.097 16.191 1.00 91.12 118 SER A C 1
ATOM 944 O O . SER A 1 118 ? -15.044 -4.279 15.514 1.00 91.12 118 SER A O 1
ATOM 946 N N . MET A 1 119 ? -17.254 -3.914 15.628 1.00 88.31 119 MET A N 1
ATOM 947 C CA . MET A 1 119 ? -17.455 -3.881 14.177 1.00 88.31 119 MET A CA 1
ATOM 948 C C . MET A 1 119 ? -16.819 -2.640 13.556 1.00 88.31 119 MET A C 1
ATOM 950 O O . MET A 1 119 ? -16.202 -2.740 12.496 1.00 88.31 119 MET A O 1
ATOM 954 N N . LEU A 1 120 ? -16.931 -1.489 14.228 1.00 88.25 120 LEU A N 1
ATOM 955 C CA . LEU A 1 120 ? -16.276 -0.256 13.799 1.00 88.25 120 LEU A CA 1
ATOM 956 C C . LEU A 1 120 ? -14.758 -0.444 13.730 1.00 88.25 120 LEU A C 1
ATOM 958 O O . LEU A 1 120 ? -14.149 -0.108 12.717 1.00 88.25 120 LEU A O 1
ATOM 962 N N . LEU A 1 121 ? -14.163 -1.034 14.773 1.00 89.06 121 LEU A N 1
ATOM 963 C CA . LEU A 1 121 ? -12.724 -1.278 14.811 1.00 89.06 121 LEU A CA 1
ATOM 964 C C . LEU A 1 121 ? -12.275 -2.155 13.641 1.00 89.06 121 LEU A C 1
ATOM 966 O O . LEU A 1 121 ? -11.309 -1.825 12.960 1.00 89.06 121 LEU A O 1
ATOM 970 N N . ARG A 1 122 ? -13.003 -3.247 13.381 1.00 87.94 122 ARG A N 1
ATOM 971 C CA . ARG A 1 122 ? -12.688 -4.155 12.275 1.00 87.94 122 ARG A CA 1
ATOM 972 C C . ARG A 1 122 ? -12.782 -3.454 10.922 1.00 87.94 122 ARG A C 1
ATOM 974 O O . ARG A 1 122 ? -11.912 -3.633 10.082 1.00 87.94 122 ARG A O 1
ATOM 981 N N . GLN A 1 123 ? -13.795 -2.609 10.731 1.00 85.44 123 GLN A N 1
ATOM 982 C CA . GLN A 1 123 ? -13.924 -1.809 9.516 1.00 85.44 123 GLN A CA 1
ATOM 983 C C . GLN A 1 123 ? -12.739 -0.843 9.346 1.00 85.44 123 GLN A C 1
ATOM 985 O O . GLN A 1 123 ? -12.241 -0.689 8.235 1.00 85.44 123 GLN A O 1
ATOM 990 N N . MET A 1 124 ? -12.280 -0.199 10.424 1.00 85.00 124 MET A N 1
ATOM 991 C CA . MET A 1 124 ? -11.097 0.666 10.379 1.00 85.00 124 MET A CA 1
ATOM 992 C C . MET A 1 124 ? -9.831 -0.141 10.052 1.00 85.00 124 MET A C 1
ATOM 994 O O . MET A 1 124 ? -9.087 0.247 9.160 1.00 85.00 124 MET A O 1
ATOM 998 N N . GLN A 1 125 ? -9.639 -1.311 10.670 1.00 84.56 125 GLN A N 1
ATOM 999 C CA . GLN A 1 125 ? -8.516 -2.213 10.377 1.00 84.56 125 GLN A CA 1
ATOM 1000 C C . GLN A 1 125 ? -8.504 -2.693 8.916 1.00 84.56 125 GLN A C 1
ATOM 1002 O O . GLN A 1 125 ? -7.453 -2.676 8.279 1.00 84.56 125 GLN A O 1
ATOM 1007 N N . ASP A 1 126 ? -9.661 -3.053 8.354 1.00 79.19 126 ASP A N 1
ATOM 1008 C CA . ASP A 1 126 ? -9.776 -3.487 6.955 1.00 79.19 126 ASP A CA 1
ATOM 1009 C C . ASP A 1 126 ? -9.472 -2.344 5.967 1.00 79.19 126 ASP A C 1
ATOM 1011 O O . ASP A 1 126 ? -8.909 -2.567 4.892 1.00 79.19 126 ASP A O 1
ATOM 1015 N N . LEU A 1 127 ? -9.820 -1.102 6.322 1.00 74.06 127 LEU A N 1
ATOM 1016 C CA . LEU A 1 127 ? -9.502 0.081 5.515 1.00 74.06 127 LEU A CA 1
ATOM 1017 C C . LEU A 1 127 ? -8.016 0.461 5.588 1.00 74.06 127 LEU A C 1
ATOM 1019 O O . LEU A 1 127 ? -7.486 1.031 4.629 1.00 74.06 127 LEU A O 1
ATOM 1023 N N . GLU A 1 128 ? -7.348 0.130 6.693 1.00 68.44 128 GLU A N 1
ATOM 1024 C CA . GLU A 1 128 ? -6.006 0.613 7.032 1.00 68.44 128 GLU A CA 1
ATOM 1025 C C . GLU A 1 128 ? -4.911 -0.449 7.033 1.00 68.44 128 GLU A C 1
ATOM 1027 O O . GLU A 1 128 ? -3.815 -0.159 7.512 1.00 68.44 128 GLU A O 1
ATOM 1032 N N . LEU A 1 129 ? -5.185 -1.621 6.450 1.00 55.81 129 LEU A N 1
ATOM 1033 C CA . LEU A 1 129 ? -4.531 -2.914 6.693 1.00 55.81 129 LEU A CA 1
ATOM 1034 C C . LEU A 1 129 ? -3.006 -2.946 6.928 1.00 55.81 129 LEU A C 1
ATOM 1036 O O . LEU A 1 129 ? -2.554 -3.934 7.476 1.00 55.81 129 LEU A O 1
ATOM 1040 N N . ASN A 1 130 ? -2.191 -1.945 6.570 1.00 55.91 130 ASN A N 1
ATOM 1041 C CA . ASN A 1 130 ? -0.740 -1.986 6.792 1.00 55.91 130 ASN A CA 1
ATOM 1042 C C . ASN A 1 130 ? -0.017 -0.635 7.022 1.00 55.91 130 ASN A C 1
ATOM 1044 O O . ASN A 1 130 ? 1.190 -0.578 6.776 1.00 55.91 130 ASN A O 1
ATOM 1048 N N . ARG A 1 131 ? -0.672 0.480 7.409 1.00 63.22 131 ARG A N 1
ATOM 1049 C CA . ARG A 1 131 ? 0.034 1.795 7.406 1.00 63.22 131 ARG A CA 1
ATOM 1050 C C . ARG A 1 131 ? -0.127 2.732 8.599 1.00 63.22 131 ARG A C 1
ATOM 1052 O O . ARG A 1 131 ? 0.778 3.536 8.814 1.00 63.22 131 ARG A O 1
ATOM 1059 N N . VAL A 1 132 ? -1.212 2.662 9.361 1.00 67.19 132 VAL A N 1
ATOM 1060 C CA . VAL A 1 132 ? -1.382 3.510 10.549 1.00 67.19 132 VAL A CA 1
ATOM 1061 C C . VAL A 1 132 ? -1.024 2.688 11.778 1.00 67.19 132 VAL A C 1
ATOM 1063 O O . VAL A 1 132 ? -1.500 1.570 11.938 1.00 67.19 132 VAL A O 1
ATOM 1066 N N . GLY A 1 133 ? -0.112 3.201 12.607 1.00 72.00 133 GLY A N 1
ATOM 1067 C CA . GLY A 1 133 ? 0.295 2.501 13.824 1.00 72.00 133 GLY A CA 1
ATOM 1068 C C . GLY A 1 133 ? -0.892 2.310 14.768 1.00 72.00 133 GLY A C 1
ATOM 1069 O O . GLY A 1 133 ? -1.758 3.184 14.844 1.00 72.00 133 GLY A O 1
ATOM 1070 N N . ASP A 1 134 ? -0.900 1.204 15.517 1.00 81.56 134 ASP A N 1
ATOM 1071 C CA . ASP A 1 134 ? -1.985 0.827 16.439 1.00 81.56 134 ASP A CA 1
ATOM 1072 C C . ASP A 1 134 ? -2.420 1.971 17.368 1.00 81.56 134 ASP A C 1
ATOM 1074 O O . ASP A 1 134 ? -3.591 2.079 17.717 1.00 81.56 134 ASP A O 1
ATOM 1078 N N . GLU A 1 135 ? -1.496 2.853 17.747 1.00 84.12 135 GLU A N 1
ATOM 1079 C CA . GLU A 1 135 ? -1.757 3.996 18.622 1.00 84.12 135 GLU A CA 1
ATOM 1080 C C . GLU A 1 135 ? -2.514 5.144 17.934 1.00 84.12 135 GLU A C 1
ATOM 1082 O O . GLU A 1 135 ? -3.405 5.757 18.526 1.00 84.12 135 GLU A O 1
ATOM 1087 N N . LEU A 1 136 ? -2.228 5.402 16.656 1.00 82.75 136 LEU A N 1
ATOM 1088 C CA . LEU A 1 136 ? -3.014 6.342 15.857 1.00 82.75 136 LEU A CA 1
ATOM 1089 C C . LEU A 1 136 ? -4.390 5.757 15.532 1.00 82.75 136 LEU A C 1
ATOM 1091 O O . LEU A 1 136 ? -5.393 6.453 15.667 1.00 82.75 136 LEU A O 1
ATOM 1095 N N . LEU A 1 137 ? -4.461 4.469 15.190 1.00 85.62 137 LEU A N 1
ATOM 1096 C CA . LEU A 1 137 ? -5.741 3.794 14.987 1.00 85.62 137 LEU A CA 1
ATOM 1097 C C . LEU A 1 137 ? -6.578 3.811 16.277 1.00 85.62 137 LEU A C 1
ATOM 1099 O O . LEU A 1 137 ? -7.779 4.075 16.233 1.00 85.62 137 LEU A O 1
ATOM 1103 N N . ARG A 1 138 ? -5.941 3.612 17.440 1.00 88.44 138 ARG A N 1
ATOM 1104 C CA . ARG A 1 138 ? -6.582 3.737 18.755 1.00 88.44 138 ARG A CA 1
ATOM 1105 C C . ARG A 1 138 ? -7.198 5.112 18.953 1.00 88.44 138 ARG A C 1
ATOM 1107 O O . ARG A 1 138 ? -8.362 5.192 19.333 1.00 88.44 138 ARG A O 1
ATOM 1114 N N . SER A 1 139 ? -6.427 6.177 18.741 1.00 86.88 139 SER A N 1
ATOM 1115 C CA . SER A 1 139 ? -6.910 7.539 18.976 1.00 86.88 139 SER A CA 1
ATOM 1116 C C . SER A 1 139 ? -8.060 7.895 18.033 1.0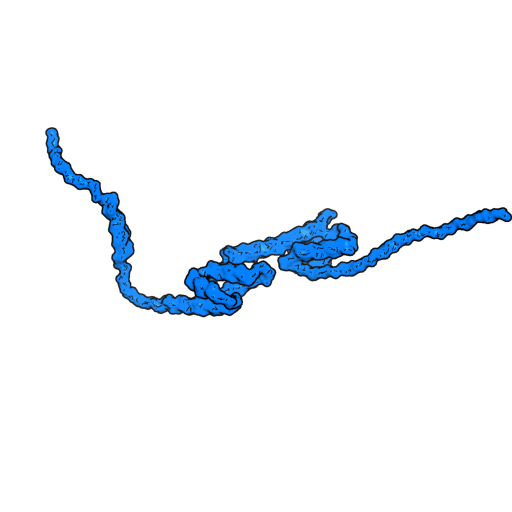0 86.88 139 SER A C 1
ATOM 1118 O O . SER A 1 139 ? -9.084 8.403 18.488 1.00 86.88 139 SER A O 1
ATOM 1120 N N . LEU A 1 140 ? -7.948 7.527 16.754 1.00 86.88 140 LEU A N 1
ATOM 1121 C CA . LEU A 1 140 ? -8.994 7.738 15.754 1.00 86.88 140 LEU A CA 1
ATOM 1122 C C . LEU A 1 140 ? -10.273 6.963 16.071 1.00 86.88 140 LEU A C 1
ATOM 1124 O O . LEU A 1 140 ? -11.363 7.510 15.917 1.00 86.88 140 LEU A O 1
ATOM 1128 N N . TRP A 1 141 ? -10.151 5.712 16.517 1.00 89.31 141 TRP A N 1
ATOM 1129 C CA . TRP A 1 141 ? -11.291 4.885 16.910 1.00 89.31 141 TRP A CA 1
ATOM 1130 C C . TRP A 1 141 ? -11.965 5.441 18.168 1.00 89.31 141 TRP A C 1
ATOM 1132 O O . TRP A 1 141 ? -13.186 5.581 18.198 1.00 89.31 141 TRP A O 1
ATOM 1142 N N . LEU A 1 142 ? -11.178 5.853 19.171 1.00 89.25 142 LEU A N 1
ATOM 1143 C CA . LEU A 1 142 ? -11.703 6.455 20.398 1.00 89.25 142 LEU A CA 1
ATOM 1144 C C . LEU A 1 142 ? -12.445 7.771 20.139 1.00 89.25 142 LEU A C 1
ATOM 1146 O O . LEU A 1 142 ? -13.501 7.996 20.727 1.00 89.25 142 LEU A O 1
ATOM 1150 N N . GLN A 1 143 ? -11.949 8.602 19.217 1.00 86.94 143 GLN A N 1
ATOM 1151 C CA . GLN A 1 143 ? -12.572 9.875 18.842 1.00 86.94 143 GLN A CA 1
ATOM 1152 C C . GLN A 1 143 ? -14.014 9.716 18.320 1.00 86.94 143 GLN A C 1
ATOM 1154 O O . GLN A 1 143 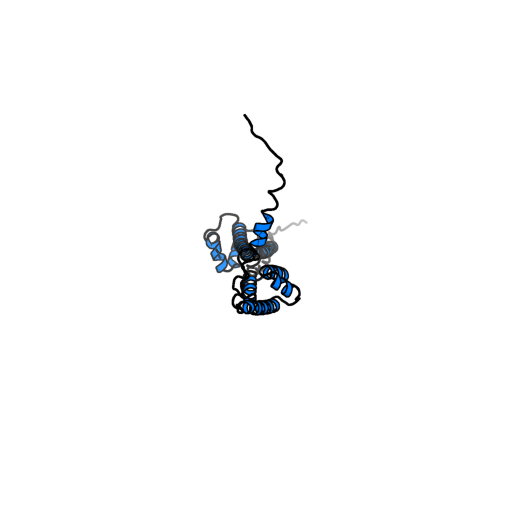? -14.771 10.685 18.317 1.00 86.94 143 GLN A O 1
ATOM 1159 N N . ARG A 1 1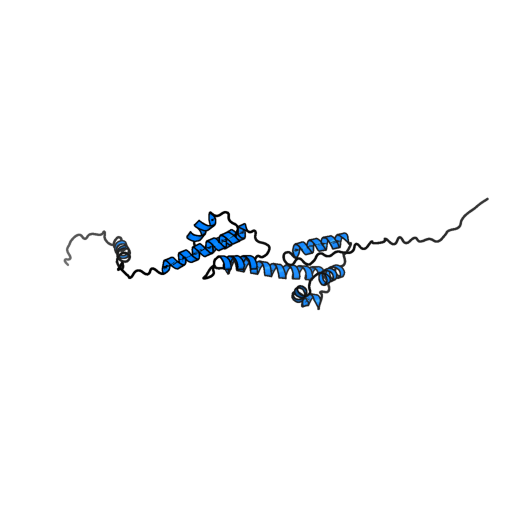44 ? -14.424 8.507 17.906 1.00 85.94 144 ARG A N 1
ATOM 1160 C CA . ARG A 1 144 ? -15.784 8.217 17.417 1.00 85.94 144 ARG A CA 1
ATOM 1161 C C . ARG A 1 144 ? -16.795 7.900 18.518 1.00 85.94 144 ARG A C 1
ATOM 1163 O O . ARG A 1 144 ? -17.975 7.759 18.210 1.00 85.94 144 ARG A O 1
ATOM 1170 N N . PHE A 1 145 ? -16.370 7.802 19.778 1.00 87.00 145 PHE A N 1
ATOM 1171 C CA . PHE A 1 145 ? -17.266 7.534 20.907 1.00 87.00 145 PHE A CA 1
ATOM 1172 C C . PHE A 1 145 ? -17.691 8.806 21.651 1.00 87.00 145 PHE A C 1
ATOM 1174 O O . PHE A 1 145 ? -16.966 9.798 21.632 1.00 87.00 145 PHE A O 1
ATOM 1181 N N . PRO A 1 146 ? -18.810 8.779 22.395 1.00 86.56 146 PRO A N 1
ATOM 1182 C CA . PRO A 1 146 ? -19.133 9.818 23.371 1.00 86.56 146 PRO A CA 1
ATOM 1183 C C . PRO A 1 146 ? -18.059 9.944 24.463 1.00 86.56 146 PRO A C 1
ATOM 1185 O O . PRO A 1 146 ? -17.433 8.953 24.855 1.00 86.56 146 PRO A O 1
ATOM 1188 N N . THR A 1 147 ? -17.889 11.148 25.015 1.00 86.69 147 THR A N 1
ATOM 1189 C CA . THR A 1 147 ? -16.848 11.482 26.005 1.00 86.69 147 THR A CA 1
ATOM 1190 C C . THR A 1 147 ? -16.825 10.534 27.206 1.00 86.69 147 THR A C 1
ATOM 1192 O O . THR A 1 147 ? -15.757 10.204 27.716 1.00 86.69 147 THR A O 1
ATOM 1195 N N . GLN A 1 148 ? -17.989 10.054 27.650 1.00 87.12 148 GLN A N 1
ATOM 1196 C CA . GLN A 1 148 ? -18.104 9.146 28.793 1.00 87.12 148 GLN A CA 1
ATOM 1197 C C . GLN A 1 148 ? -17.446 7.793 28.502 1.00 87.12 148 GLN A C 1
ATOM 1199 O O . GLN A 1 148 ? -16.707 7.267 29.330 1.00 87.12 148 GLN A O 1
ATOM 1204 N N . MET A 1 149 ? -17.672 7.251 27.304 1.00 89.31 149 MET A N 1
ATOM 1205 C CA . MET A 1 149 ? -17.063 5.995 26.879 1.00 89.31 149 MET A CA 1
ATOM 1206 C C . MET A 1 149 ? -15.559 6.177 26.635 1.00 89.31 149 MET A C 1
ATOM 1208 O O . MET A 1 149 ? -14.769 5.336 27.063 1.00 89.31 149 MET A O 1
ATOM 1212 N N . GLN A 1 150 ? -15.144 7.304 26.044 1.00 91.06 150 GLN A N 1
ATOM 1213 C CA . GLN A 1 150 ? -13.723 7.634 25.881 1.00 91.06 150 GLN A CA 1
ATOM 1214 C C . GLN A 1 150 ? -12.983 7.689 27.224 1.00 91.06 150 GLN A C 1
ATOM 1216 O O . GLN A 1 150 ? -11.890 7.135 27.340 1.00 91.06 150 GLN A O 1
ATOM 1221 N N . ALA A 1 151 ? -13.578 8.316 28.245 1.00 88.62 151 ALA A N 1
ATOM 1222 C CA . ALA A 1 151 ? -12.969 8.460 29.566 1.00 88.62 151 ALA A CA 1
ATOM 1223 C C . ALA A 1 151 ? -12.667 7.104 30.220 1.00 88.62 151 ALA A C 1
ATOM 1225 O O . ALA A 1 151 ? -11.610 6.935 30.822 1.00 88.62 151 ALA A O 1
ATOM 1226 N N . VAL A 1 152 ? -13.555 6.120 30.055 1.00 89.69 152 VAL A N 1
ATOM 1227 C CA . VAL A 1 152 ? -13.335 4.760 30.565 1.00 89.69 152 VAL A CA 1
ATOM 1228 C C . VAL A 1 152 ? -12.248 4.053 29.753 1.00 89.69 152 VAL A C 1
ATOM 1230 O O . VAL A 1 152 ? -11.273 3.557 30.316 1.00 89.69 152 VAL A O 1
ATOM 1233 N N . LEU A 1 153 ? -12.374 4.047 28.424 1.00 90.62 153 LEU A N 1
ATOM 1234 C CA . LEU A 1 153 ? -11.493 3.276 27.541 1.00 90.62 153 LEU A CA 1
ATOM 1235 C C . LEU A 1 153 ? -10.055 3.819 27.480 1.00 90.62 153 LEU A C 1
ATOM 1237 O O . LEU A 1 153 ? -9.116 3.052 27.274 1.00 90.62 153 LEU A O 1
ATOM 1241 N N . THR A 1 154 ? -9.848 5.121 27.682 1.00 90.69 154 THR A N 1
ATOM 1242 C CA . THR A 1 154 ? -8.507 5.737 27.632 1.00 90.69 154 THR A CA 1
ATOM 1243 C C . THR A 1 154 ? -7.623 5.303 28.803 1.00 90.69 154 THR A C 1
ATOM 1245 O O . THR A 1 154 ? -6.405 5.275 28.669 1.00 90.69 154 THR A O 1
ATOM 1248 N N . THR A 1 155 ? -8.214 4.907 29.935 1.00 89.19 155 THR A N 1
ATOM 1249 C CA . THR A 1 155 ? -7.454 4.468 31.120 1.00 89.19 155 THR A CA 1
ATOM 1250 C C . THR A 1 155 ? -6.869 3.060 30.993 1.00 89.19 155 THR A C 1
ATOM 1252 O O . THR A 1 155 ? -5.944 2.715 31.727 1.00 89.19 155 THR A O 1
ATOM 1255 N N . SER A 1 156 ? -7.383 2.241 30.070 1.00 86.56 156 SER A N 1
ATOM 1256 C CA . SER A 1 156 ? -6.903 0.873 29.865 1.00 86.56 156 SER A CA 1
ATOM 1257 C C . SER A 1 156 ? -5.684 0.840 28.940 1.00 86.56 156 SER A C 1
ATOM 1259 O O . SER A 1 156 ? -5.716 1.381 27.837 1.00 86.56 156 SER A O 1
ATOM 1261 N N . SER A 1 157 ? -4.634 0.121 29.340 1.00 85.50 157 SER A N 1
ATOM 1262 C CA . SER A 1 157 ? -3.459 -0.186 28.511 1.00 85.50 157 SER A CA 1
ATOM 1263 C C . SER A 1 157 ? -3.621 -1.455 27.658 1.00 85.50 157 SER A C 1
ATOM 1265 O O . SER A 1 157 ? -2.652 -1.947 27.080 1.00 85.50 157 SER A O 1
ATOM 1267 N N . ASP A 1 158 ? -4.837 -2.003 27.566 1.00 88.75 158 ASP A N 1
ATOM 1268 C CA . ASP A 1 158 ? -5.117 -3.191 26.764 1.00 88.75 158 ASP A CA 1
ATOM 1269 C C . ASP A 1 158 ? -4.927 -2.943 25.261 1.00 88.75 158 ASP A C 1
ATOM 1271 O O . ASP A 1 158 ? -5.086 -1.829 24.751 1.00 88.75 158 ASP A O 1
ATOM 1275 N N . ASN A 1 159 ? -4.663 -4.029 24.530 1.00 90.19 159 ASN A N 1
ATOM 1276 C CA . ASN A 1 159 ? -4.647 -4.007 23.071 1.00 90.19 159 ASN A CA 1
ATOM 1277 C C . ASN A 1 159 ? -6.037 -3.702 22.482 1.00 90.19 159 ASN A C 1
ATOM 1279 O O . ASN A 1 159 ? -7.075 -3.928 23.109 1.00 90.19 159 ASN A O 1
ATOM 1283 N N . LEU A 1 160 ? -6.044 -3.235 21.235 1.00 89.38 160 LEU A N 1
ATOM 1284 C CA . LEU A 1 160 ? -7.238 -2.780 20.520 1.00 89.38 160 LEU A CA 1
ATOM 1285 C C . LEU A 1 160 ? -8.373 -3.813 20.468 1.00 89.38 160 LEU A C 1
ATOM 1287 O O . LEU A 1 160 ? -9.536 -3.462 20.648 1.00 89.38 160 LEU A O 1
ATOM 1291 N N . ASN A 1 161 ? -8.041 -5.095 20.300 1.00 90.06 161 ASN A N 1
ATOM 1292 C CA . ASN A 1 161 ? -9.033 -6.170 20.244 1.00 90.06 161 ASN A CA 1
ATOM 1293 C C . ASN A 1 161 ? -9.738 -6.385 21.589 1.00 90.06 161 ASN A C 1
ATOM 1295 O O . ASN A 1 161 ? -10.948 -6.580 21.637 1.00 90.06 161 ASN A O 1
ATOM 1299 N N . LYS A 1 162 ? -9.004 -6.338 22.704 1.00 91.75 162 LYS A N 1
ATOM 1300 C CA . LYS A 1 162 ? -9.607 -6.428 24.042 1.00 91.75 162 LYS A CA 1
ATOM 1301 C C . LYS A 1 162 ? -10.413 -5.176 24.376 1.00 91.75 162 LYS A C 1
ATOM 1303 O O . LYS A 1 162 ? -11.494 -5.276 24.957 1.00 91.75 162 LYS A O 1
ATOM 1308 N N . LEU A 1 163 ? -9.905 -4.013 23.978 1.00 92.56 163 LEU A N 1
ATOM 1309 C CA . LEU A 1 163 ? -10.558 -2.731 24.201 1.00 92.56 163 LEU A CA 1
ATOM 1310 C C . LEU A 1 163 ? -11.896 -2.631 23.459 1.00 92.56 163 LEU A C 1
ATOM 1312 O O . LEU A 1 163 ? -12.864 -2.114 24.012 1.00 92.56 163 LEU A O 1
ATOM 1316 N N . SER A 1 164 ? -11.987 -3.182 22.248 1.00 92.88 164 SER A N 1
ATOM 1317 C CA . SER A 1 164 ? -13.237 -3.210 21.486 1.00 92.88 164 SER A CA 1
ATOM 1318 C C . SER A 1 164 ? -14.308 -4.088 22.126 1.00 92.88 164 SER A C 1
ATOM 1320 O O . SER A 1 164 ? -15.469 -3.692 22.187 1.00 92.88 164 SER A O 1
ATOM 1322 N N . ILE A 1 165 ? -13.914 -5.217 22.721 1.00 92.69 165 ILE A N 1
ATOM 1323 C CA . ILE A 1 165 ? -14.814 -6.063 23.516 1.00 92.69 165 ILE A CA 1
ATOM 1324 C C . ILE A 1 165 ? -15.294 -5.320 24.773 1.00 92.69 165 ILE A C 1
ATOM 1326 O O . ILE A 1 165 ? -16.446 -5.468 25.182 1.00 92.69 165 ILE A O 1
ATOM 1330 N N . MET A 1 166 ? -14.430 -4.523 25.409 1.00 91.50 166 MET A N 1
ATOM 1331 C CA . MET A 1 166 ? -14.825 -3.693 26.550 1.00 91.50 166 MET A CA 1
ATOM 1332 C C . MET A 1 166 ? -15.820 -2.604 26.132 1.00 91.50 166 MET A C 1
ATOM 1334 O O . MET A 1 166 ? -16.836 -2.427 26.800 1.00 91.50 166 MET A O 1
ATOM 1338 N N . ALA A 1 167 ? -15.569 -1.922 25.015 1.00 91.31 167 ALA A N 1
ATOM 1339 C CA . ALA A 1 167 ? -16.459 -0.900 24.475 1.00 91.31 167 ALA A CA 1
ATOM 1340 C C . ALA A 1 167 ? -17.843 -1.465 24.121 1.00 91.31 167 ALA A C 1
ATOM 1342 O O . ALA A 1 167 ? -18.855 -0.856 24.461 1.00 91.31 167 ALA A O 1
ATOM 1343 N N . ASP A 1 168 ? -17.895 -2.661 23.532 1.00 92.62 168 ASP A N 1
ATOM 1344 C CA . ASP A 1 168 ? -19.139 -3.391 23.270 1.00 92.62 168 ASP A CA 1
ATOM 1345 C C . ASP A 1 168 ? -19.960 -3.604 24.553 1.00 92.62 168 ASP A C 1
ATOM 1347 O O . ASP A 1 168 ? -21.158 -3.336 24.575 1.00 92.62 168 ASP A O 1
ATOM 1351 N N . LYS A 1 169 ? -19.310 -4.019 25.648 1.00 90.31 169 LYS A N 1
ATOM 1352 C CA . LYS A 1 169 ? -19.981 -4.192 26.947 1.00 90.31 169 LYS A CA 1
ATOM 1353 C C . LYS A 1 169 ? -20.499 -2.870 27.509 1.00 90.31 169 LYS A C 1
ATOM 1355 O O . LYS A 1 169 ? -21.579 -2.848 28.089 1.00 90.31 169 LYS A O 1
ATOM 1360 N N . ILE A 1 170 ? -19.744 -1.780 27.357 1.00 88.38 170 ILE A N 1
ATOM 1361 C CA . ILE A 1 170 ? -20.184 -0.445 27.789 1.00 88.38 170 ILE A CA 1
ATOM 1362 C C . ILE A 1 170 ? -21.425 -0.028 26.988 1.00 88.38 170 ILE A C 1
ATOM 1364 O O . ILE A 1 170 ? -22.410 0.395 27.587 1.00 88.38 170 ILE A O 1
ATOM 1368 N N . ALA A 1 171 ? -21.420 -0.220 25.666 1.00 86.94 171 ALA A N 1
ATOM 1369 C CA . ALA A 1 171 ? -22.561 0.082 24.801 1.00 86.94 171 ALA A CA 1
ATOM 1370 C C . ALA A 1 171 ? -23.817 -0.739 25.167 1.00 86.94 171 ALA A C 1
ATOM 1372 O O . ALA A 1 171 ? -24.922 -0.192 25.231 1.00 86.94 171 ALA A O 1
ATOM 1373 N N . ASP A 1 172 ? -23.655 -2.028 25.484 1.00 85.88 172 ASP A N 1
ATOM 1374 C CA . ASP A 1 172 ? -24.751 -2.898 25.936 1.00 85.88 172 ASP A CA 1
ATOM 1375 C C . ASP A 1 172 ? -25.333 -2.442 27.300 1.00 85.88 172 ASP A C 1
ATOM 1377 O O . ASP A 1 172 ? -26.520 -2.624 27.570 1.00 85.88 172 ASP A O 1
ATOM 1381 N N . VAL A 1 173 ? -24.526 -1.832 28.178 1.00 83.00 173 VAL A N 1
ATOM 1382 C CA . VAL A 1 173 ? -24.992 -1.294 29.473 1.00 83.00 173 VAL A CA 1
ATOM 1383 C C . VAL A 1 173 ? -25.696 0.051 29.301 1.00 83.00 173 VAL A C 1
ATOM 1385 O O . VAL A 1 173 ? -26.739 0.273 29.912 1.00 83.00 173 VAL A O 1
ATOM 1388 N N . THR A 1 174 ? -25.158 0.939 28.463 1.00 74.31 174 THR A N 1
ATOM 1389 C CA . THR A 1 174 ? -25.740 2.265 28.216 1.00 74.31 174 THR A CA 1
ATOM 1390 C C . THR A 1 174 ? -27.091 2.171 27.501 1.00 74.31 174 THR A C 1
ATOM 1392 O O . THR A 1 174 ? -28.025 2.857 27.902 1.00 74.31 174 THR A O 1
ATOM 1395 N N . SER A 1 175 ? -27.242 1.262 26.531 1.00 64.44 175 SER A N 1
ATOM 1396 C CA . SER A 1 175 ? -28.520 1.018 25.834 1.00 64.44 175 SER A CA 1
ATOM 1397 C C . SER A 1 175 ? -29.615 0.428 26.735 1.00 64.44 175 SER A C 1
ATOM 1399 O O . SER A 1 175 ? -30.796 0.712 26.553 1.00 64.44 175 SER A O 1
ATOM 1401 N N . ARG A 1 176 ? -29.256 -0.346 27.771 1.00 56.47 176 ARG A N 1
ATOM 1402 C CA . ARG A 1 176 ? -30.222 -0.857 28.767 1.00 56.47 176 ARG A CA 1
ATOM 1403 C C . ARG A 1 176 ? -30.702 0.210 29.757 1.00 56.47 176 ARG A C 1
ATOM 1405 O O . ARG A 1 176 ? -31.679 -0.036 30.461 1.00 56.47 176 ARG A O 1
ATOM 1412 N N . GLY A 1 177 ? -30.050 1.372 29.808 1.00 52.12 177 GLY A N 1
ATOM 1413 C CA . GLY A 1 177 ? -30.446 2.500 30.653 1.00 52.12 177 GLY A CA 1
ATOM 1414 C C . GLY A 1 177 ? -31.672 3.273 30.151 1.00 52.12 177 GLY A C 1
ATOM 1415 O O . GLY A 1 177 ? -32.302 3.961 30.948 1.00 52.12 177 GLY A O 1
ATOM 1416 N N . GLU A 1 178 ? -32.049 3.135 28.875 1.00 50.22 178 GLU A N 1
ATOM 1417 C CA . GLU A 1 178 ? -33.150 3.897 28.258 1.00 50.22 178 GLU A CA 1
ATOM 1418 C C . GLU A 1 178 ? -34.535 3.224 28.369 1.00 50.22 178 GLU A C 1
ATOM 1420 O O . GLU A 1 178 ? -35.536 3.841 28.026 1.00 50.22 178 GLU A O 1
ATOM 1425 N N . ILE A 1 179 ? -34.645 1.996 28.900 1.00 44.03 179 ILE A N 1
ATOM 1426 C CA . ILE A 1 179 ? -35.937 1.267 28.987 1.00 44.03 179 ILE A CA 1
ATOM 1427 C C . ILE A 1 179 ? -36.683 1.516 30.317 1.00 44.03 179 ILE A C 1
ATOM 1429 O O . ILE A 1 179 ? -37.793 1.030 30.514 1.00 44.03 179 ILE A O 1
ATOM 1433 N N . CYS A 1 180 ? -36.149 2.327 31.233 1.00 38.41 180 CYS A N 1
ATOM 1434 C CA . CYS A 1 180 ? -36.922 2.777 32.396 1.00 38.41 180 CYS A CA 1
ATOM 1435 C C . CYS A 1 180 ? -37.570 4.142 32.117 1.00 38.41 180 CYS A C 1
ATOM 1437 O O . CYS A 1 180 ? -37.250 5.141 32.759 1.00 38.41 180 CYS A O 1
ATOM 1439 N N . GLU A 1 181 ? -38.496 4.187 31.152 1.00 38.97 181 GLU A N 1
ATOM 1440 C CA . GLU A 1 181 ? -39.539 5.217 31.144 1.00 38.97 181 GLU A CA 1
ATOM 1441 C C . GLU A 1 181 ? -40.405 5.009 32.395 1.00 38.97 181 GLU A C 1
ATOM 1443 O O . GLU A 1 181 ? -41.350 4.221 32.425 1.00 38.97 181 GLU A O 1
ATOM 1448 N N . SER A 1 182 ? -40.059 5.703 33.475 1.00 37.69 182 SER A N 1
ATOM 1449 C CA . SER A 1 182 ? -40.999 5.955 34.562 1.00 37.69 182 SER A CA 1
ATOM 1450 C C . SER A 1 182 ? -42.103 6.897 34.056 1.00 37.69 182 SER A C 1
ATOM 1452 O O . SER A 1 182 ? -41.770 7.892 33.402 1.00 37.69 182 SER A O 1
ATOM 1454 N N . PRO A 1 183 ? -43.392 6.650 34.369 1.00 40.22 183 PRO A N 1
ATOM 1455 C CA . PRO A 1 183 ? -44.479 7.524 33.952 1.00 40.22 183 PRO A CA 1
ATOM 1456 C C . PRO A 1 183 ? -44.267 8.941 34.482 1.00 40.22 183 PRO A C 1
ATOM 1458 O O . PRO A 1 183 ? -43.883 9.142 35.635 1.00 40.22 183 PRO A O 1
ATOM 1461 N N . GLN A 1 184 ? -44.539 9.903 33.607 1.00 40.34 184 GLN A N 1
ATOM 1462 C CA . GLN A 1 184 ? -44.544 11.340 33.845 1.00 40.34 184 GLN A CA 1
ATOM 1463 C C . GLN A 1 184 ? -45.002 11.724 35.259 1.00 40.34 184 GLN A C 1
ATOM 1465 O O . GLN A 1 184 ? -46.108 11.404 35.686 1.00 40.34 184 GLN A O 1
ATOM 1470 N N . THR A 1 185 ? -44.186 12.528 35.936 1.00 41.19 185 THR A N 1
ATOM 1471 C CA . THR A 1 185 ? -44.701 13.536 36.865 1.00 41.19 185 THR A CA 1
ATOM 1472 C C . THR A 1 185 ? -44.196 14.894 36.400 1.00 41.19 185 THR A C 1
ATOM 1474 O O . THR A 1 185 ? -43.012 15.080 36.128 1.00 41.19 185 THR A O 1
ATOM 1477 N N . GLU A 1 186 ? -45.146 15.800 36.192 1.00 49.06 186 GLU A N 1
ATOM 1478 C CA . GLU A 1 186 ? -44.993 17.114 35.582 1.00 49.06 186 GLU A CA 1
ATOM 1479 C C . GLU A 1 186 ? -43.822 17.922 36.157 1.00 49.06 186 GLU A C 1
ATOM 1481 O O . GLU A 1 186 ? -43.823 18.314 37.320 1.00 49.06 186 GLU A O 1
ATOM 1486 N N . VAL A 1 187 ? -42.872 18.287 35.293 1.00 43.94 187 VAL A N 1
ATOM 1487 C CA . VAL A 1 187 ? -42.015 19.465 35.509 1.00 43.94 187 VAL A CA 1
ATOM 1488 C C . VAL A 1 187 ? -42.102 20.409 34.307 1.00 43.94 187 VAL A C 1
ATOM 1490 O O . VAL A 1 187 ? -41.126 21.016 33.870 1.00 43.94 187 VAL A O 1
ATOM 1493 N N . HIS A 1 188 ? -43.308 20.575 33.763 1.00 48.59 188 HIS A N 1
ATOM 1494 C CA . HIS A 1 188 ? -43.658 21.791 33.034 1.00 48.59 188 HIS A CA 1
ATOM 1495 C C . HIS A 1 188 ? -43.911 22.881 34.078 1.00 48.59 188 HIS A C 1
ATOM 1497 O O . HIS A 1 188 ? -45.042 23.001 34.520 1.00 48.59 188 HIS A O 1
ATOM 1503 N N . ASN A 1 189 ? -42.869 23.599 34.536 1.00 47.50 189 ASN A N 1
ATOM 1504 C CA . ASN A 1 189 ? -42.972 24.983 35.063 1.00 47.50 189 ASN A CA 1
ATOM 1505 C C . ASN A 1 189 ? -41.676 25.611 35.628 1.00 47.50 189 ASN A C 1
ATOM 1507 O O . ASN A 1 189 ? -41.754 26.610 36.334 1.00 47.50 189 ASN A O 1
ATOM 1511 N N . LEU A 1 190 ? -40.467 25.127 35.301 1.00 48.03 190 LEU A N 1
ATOM 1512 C CA . LEU A 1 190 ? -39.230 25.822 35.733 1.00 48.03 190 LEU A CA 1
ATOM 1513 C C . LEU A 1 190 ? -38.410 26.453 34.602 1.00 48.03 190 LEU A C 1
ATOM 1515 O O . LEU A 1 190 ? -37.624 27.363 34.856 1.00 48.03 190 LEU A O 1
ATOM 1519 N N . ARG A 1 191 ? -38.643 26.076 33.338 1.00 47.09 191 ARG A N 1
ATOM 1520 C CA . ARG A 1 191 ? -37.945 26.694 32.195 1.00 47.09 191 ARG A CA 1
ATOM 1521 C C . ARG A 1 191 ? -38.653 27.930 31.628 1.00 47.09 191 ARG A C 1
ATOM 1523 O O . ARG A 1 191 ? -38.009 28.741 30.974 1.00 47.09 191 ARG A O 1
ATOM 1530 N N . VAL A 1 192 ? -39.943 28.114 31.933 1.00 47.41 192 VAL A N 1
ATOM 1531 C CA . VAL A 1 192 ? -40.704 29.318 31.544 1.00 47.41 192 VAL A CA 1
ATOM 1532 C C . VAL A 1 192 ? -40.498 30.461 32.548 1.00 47.41 192 VAL A C 1
ATOM 1534 O O . VAL A 1 192 ? -40.412 31.610 32.130 1.00 47.41 192 VAL A O 1
ATOM 1537 N N . MET A 1 193 ? -40.302 30.176 33.844 1.00 50.06 193 MET A N 1
ATOM 1538 C CA . MET A 1 193 ? -40.082 31.233 34.848 1.00 50.06 193 MET A CA 1
ATOM 1539 C C . MET A 1 193 ? -38.709 31.911 34.747 1.00 50.06 193 MET A C 1
ATOM 1541 O O . MET A 1 193 ? -38.613 33.116 34.967 1.00 50.06 193 MET A O 1
ATOM 1545 N N . TYR A 1 194 ? -37.650 31.195 34.351 1.00 44.25 194 TYR A N 1
ATOM 1546 C CA . TYR A 1 194 ? -36.332 31.823 34.169 1.00 44.25 194 TYR A CA 1
ATOM 1547 C C . TYR A 1 194 ? -36.244 32.704 32.913 1.00 44.25 194 TYR A C 1
ATOM 1549 O O . TYR A 1 194 ? -35.449 33.641 32.888 1.00 44.25 194 TYR A O 1
ATOM 1557 N N . PHE A 1 195 ? -37.078 32.461 31.894 1.00 45.84 195 PHE A N 1
ATOM 1558 C CA . PHE A 1 195 ? -37.081 33.274 30.673 1.00 45.84 195 PHE A CA 1
ATOM 1559 C C . PHE A 1 195 ? -37.975 34.522 30.786 1.00 45.84 195 PHE A C 1
ATOM 1561 O O . PHE A 1 195 ? -37.675 35.543 30.170 1.00 45.84 195 PHE A O 1
ATOM 1568 N N . THR A 1 196 ? -39.032 34.494 31.607 1.00 51.84 196 THR A N 1
ATOM 1569 C CA . THR A 1 196 ? -39.887 35.671 31.844 1.00 51.84 196 THR A CA 1
ATOM 1570 C C . THR A 1 196 ? -39.349 36.609 32.928 1.00 51.84 196 THR A C 1
ATOM 1572 O O . THR A 1 196 ? -39.563 37.812 32.819 1.00 51.84 196 THR A O 1
ATOM 1575 N N . LEU A 1 197 ? -38.588 36.114 33.916 1.00 50.50 197 LEU A N 1
ATOM 1576 C CA . LEU A 1 197 ? -37.989 36.960 34.963 1.00 50.50 197 LEU A CA 1
ATOM 1577 C C . LEU A 1 197 ? -36.700 37.679 34.537 1.00 50.50 197 LEU A C 1
ATOM 1579 O O . LEU A 1 197 ? -36.355 38.698 35.134 1.00 50.50 197 LEU A O 1
ATOM 1583 N N . TRP A 1 198 ? -35.997 37.212 33.497 1.00 43.72 198 TRP A N 1
ATOM 1584 C CA . TRP A 1 198 ? -34.833 37.943 32.979 1.00 43.72 198 TRP A CA 1
ATOM 1585 C C . TRP A 1 198 ? -35.228 39.110 32.056 1.00 43.72 198 TRP A C 1
ATOM 1587 O O . TRP A 1 198 ? -34.514 40.108 31.990 1.00 43.72 198 TRP A O 1
ATOM 1597 N N . ASN A 1 199 ? -36.400 39.052 31.410 1.00 44.66 199 ASN A N 1
ATOM 1598 C CA . ASN A 1 199 ? -36.825 40.069 30.439 1.00 44.66 199 ASN A CA 1
ATOM 1599 C C . ASN A 1 199 ? -37.660 41.225 31.031 1.00 44.66 199 ASN A C 1
ATOM 1601 O O . ASN A 1 199 ? -38.124 42.092 30.298 1.00 44.66 199 ASN A O 1
ATOM 1605 N N . THR A 1 200 ? -37.838 41.279 32.355 1.00 51.94 200 THR A N 1
ATOM 1606 C CA . THR A 1 200 ? -38.481 42.413 33.054 1.00 51.94 200 THR A CA 1
ATOM 1607 C C . THR A 1 200 ? -37.505 43.272 33.864 1.00 51.94 200 THR A C 1
ATOM 1609 O O . THR A 1 200 ? -37.929 44.228 34.506 1.00 51.94 200 THR A O 1
ATOM 1612 N N . SER A 1 201 ? -36.195 42.998 33.810 1.00 48.06 201 SER A N 1
ATOM 1613 C CA . SER A 1 201 ? -35.170 43.778 34.530 1.00 48.06 201 SER A CA 1
ATOM 1614 C C . SER A 1 201 ? -34.433 44.816 33.663 1.00 48.06 201 SER A C 1
ATOM 1616 O O . SER A 1 201 ? -33.378 45.303 34.067 1.00 48.06 201 SER A O 1
ATOM 1618 N N . LEU A 1 202 ? -34.972 45.177 32.488 1.00 52.03 202 LEU A N 1
ATOM 1619 C CA . LEU A 1 202 ? -34.418 46.234 31.620 1.00 52.03 202 LEU A CA 1
ATOM 1620 C C . LEU A 1 202 ? -35.421 47.308 31.173 1.00 52.03 202 LEU A C 1
ATOM 1622 O O . LEU A 1 202 ? -35.084 48.161 30.357 1.00 52.03 202 LEU A O 1
ATOM 1626 N N . THR A 1 203 ? -36.616 47.356 31.759 1.00 54.88 203 THR A N 1
ATOM 1627 C CA . THR A 1 203 ? -37.536 48.486 31.571 1.00 54.88 203 THR A CA 1
ATOM 1628 C C . THR A 1 203 ? -38.283 48.770 32.868 1.00 54.88 203 THR A C 1
ATOM 1630 O O . THR A 1 203 ? -39.407 48.322 33.010 1.00 54.88 203 THR A O 1
ATOM 1633 N N . HIS A 1 204 ? -37.666 49.450 33.838 1.00 48.00 204 HIS A N 1
ATOM 1634 C CA . HIS A 1 204 ? -38.360 50.350 34.778 1.00 48.00 204 HIS A CA 1
ATOM 1635 C C . HIS A 1 204 ? -37.360 50.960 35.774 1.00 48.00 204 HIS A C 1
ATOM 1637 O O . HIS A 1 204 ? -37.138 50.445 36.863 1.00 48.00 204 HIS A O 1
ATOM 1643 N N . ASN A 1 205 ? -36.768 52.094 35.396 1.00 42.97 205 ASN A N 1
ATOM 1644 C CA . ASN A 1 205 ? -36.292 53.102 36.345 1.00 42.97 205 ASN A CA 1
ATOM 1645 C C . ASN A 1 205 ? -36.378 54.496 35.701 1.00 42.97 205 ASN A C 1
ATOM 1647 O O . ASN A 1 205 ? -35.379 55.126 35.387 1.00 42.97 205 ASN A O 1
ATOM 1651 N N . CYS A 1 206 ? -37.611 54.962 35.497 1.00 39.66 206 CYS A N 1
ATOM 1652 C CA . CYS A 1 206 ? -37.962 56.382 35.530 1.00 39.66 206 CYS A CA 1
ATOM 1653 C C . CYS A 1 206 ? -39.331 56.480 36.216 1.00 39.66 206 CYS A C 1
ATOM 1655 O O . CYS A 1 206 ? -40.352 56.092 35.651 1.00 39.66 206 CYS A O 1
ATOM 1657 N N . LEU A 1 207 ? -39.323 56.920 37.474 1.00 40.84 207 LEU A N 1
ATOM 1658 C CA . LEU A 1 207 ? -40.519 57.263 38.244 1.00 40.84 207 LEU A CA 1
ATOM 1659 C C . LEU A 1 207 ? -41.139 58.583 37.738 1.00 40.84 207 LEU A C 1
ATOM 1661 O O . LEU A 1 207 ? -40.424 59.424 37.188 1.00 40.84 207 LEU A O 1
ATOM 1665 N N . PRO A 1 208 ? -42.450 58.792 37.958 1.00 41.06 208 PRO A N 1
ATOM 1666 C CA . PRO A 1 208 ? -43.189 59.971 37.531 1.00 41.06 208 PRO A CA 1
ATOM 1667 C C . PRO A 1 208 ? -43.185 61.064 38.613 1.00 41.06 208 PRO A C 1
ATOM 1669 O O . PRO A 1 208 ? -43.310 60.770 39.800 1.00 41.06 208 PRO A O 1
ATOM 1672 N N . SER A 1 209 ? -43.143 62.337 38.208 1.00 36.50 209 SER A N 1
ATOM 1673 C CA . SER A 1 209 ? -43.494 63.463 39.083 1.00 36.50 209 SER A CA 1
ATOM 1674 C C . SER A 1 209 ? -44.407 64.452 38.357 1.00 36.50 209 SER A C 1
ATOM 1676 O O . SER A 1 209 ? -43.991 65.172 37.459 1.00 36.50 209 SER A O 1
ATOM 1678 N N . SER A 1 210 ? -45.661 64.472 38.812 1.00 38.62 210 SER A N 1
ATOM 1679 C CA . SER A 1 210 ? -46.502 65.660 39.023 1.00 38.62 210 SER A CA 1
ATOM 1680 C C . SER A 1 210 ? -46.718 66.674 37.879 1.00 38.62 210 SER A C 1
ATOM 1682 O O . SER A 1 210 ? -45.944 67.607 37.712 1.00 38.62 210 SER A O 1
ATOM 1684 N N . GLY A 1 21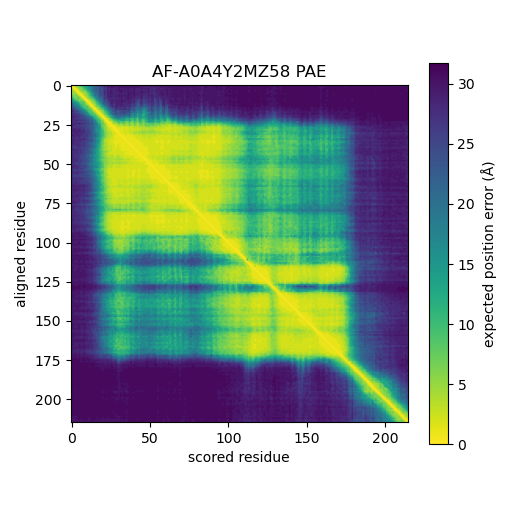1 ? -47.928 66.642 37.308 1.00 40.94 211 GLY A N 1
ATOM 1685 C CA . GLY A 1 211 ? -48.886 67.738 37.517 1.00 40.94 211 GLY A CA 1
ATOM 1686 C C . GLY A 1 211 ? -48.993 68.865 36.474 1.00 40.94 211 GLY A C 1
ATOM 1687 O O . GLY A 1 211 ? -48.063 69.630 36.268 1.00 40.94 211 GLY A O 1
ATOM 1688 N N . LYS A 1 212 ? -50.247 69.061 36.027 1.00 42.88 212 LYS A N 1
ATOM 1689 C CA . LYS A 1 212 ? -50.877 70.262 35.427 1.00 42.88 212 LYS A CA 1
ATOM 1690 C C . LYS A 1 212 ? -50.658 70.525 33.930 1.00 42.88 212 LYS A C 1
ATOM 1692 O O . LYS A 1 212 ? -49.668 71.112 33.522 1.00 42.88 212 LYS A O 1
ATOM 1697 N N . TRP A 1 213 ? -51.723 70.275 33.165 1.00 36.25 213 TRP A N 1
ATOM 1698 C CA . TRP A 1 213 ? -52.056 71.025 31.953 1.00 36.25 213 TRP A CA 1
ATOM 1699 C C . TRP A 1 213 ? -53.199 72.004 32.279 1.00 36.25 213 TRP A C 1
ATOM 1701 O O . TRP A 1 213 ? -54.265 71.589 32.736 1.00 36.25 213 TRP A O 1
ATOM 1711 N N . ARG A 1 214 ? -52.971 73.303 32.071 1.00 40.94 214 ARG A N 1
ATOM 1712 C CA . ARG A 1 214 ? -54.001 74.307 31.754 1.00 40.94 214 ARG A CA 1
ATOM 1713 C C . ARG A 1 214 ? -53.543 75.017 30.478 1.00 40.94 214 ARG A C 1
ATOM 1715 O O . ARG A 1 214 ? -52.337 75.159 30.289 1.00 40.94 214 ARG A O 1
ATOM 1722 N N . ASN A 1 215 ? -54.526 75.402 29.662 1.00 46.91 215 ASN A N 1
ATOM 1723 C CA . ASN A 1 215 ? -54.410 76.340 28.540 1.00 46.91 215 ASN A CA 1
ATOM 1724 C C . ASN A 1 215 ? -53.641 77.610 28.904 1.00 46.91 215 ASN A C 1
ATOM 1726 O O . ASN A 1 215 ? -53.787 78.056 30.067 1.00 46.91 215 ASN A O 1
#

Organism: Araneus ventricosus (NCBI:txid182803)

Solvent-accessible surface area (backbone atoms only — not comparable to full-atom values): 13739 Å² total; per-residue (Å²): 136,84,88,87,79,90,84,81,86,78,87,79,78,80,76,78,80,74,78,75,66,81,81,80,76,70,78,68,36,73,91,46,44,65,62,43,50,54,54,51,50,53,49,28,61,77,62,69,60,75,55,50,69,60,53,30,54,51,49,62,75,48,47,57,67,80,62,49,61,80,46,42,65,54,71,77,56,59,59,96,64,62,44,32,58,55,52,50,53,52,54,40,46,58,47,48,55,53,47,53,53,37,52,49,40,56,76,73,68,64,66,43,85,94,53,52,50,45,58,48,50,51,53,52,47,69,64,45,75,85,77,66,55,70,68,58,50,46,52,60,57,45,70,55,47,59,70,72,58,35,61,59,58,69,72,54,89,64,56,70,73,60,46,22,56,51,45,37,54,51,51,60,54,58,63,62,63,71,76,71,77,68,81,88,75,90,77,89,71,64,76,62,54,62,59,59,64,63,72,61,76,82,75,86,89,79,85,89,80,83,87,86,88,78,134